Protein AF-0000000087598558 (afdb_homodimer)

Secondary structure (DSSP, 8-state):
---------HHHHHHHHHHHHHHHHHGGG----S-HHHHHHHHHHHHHT-PPTT--HHHHHHHHHHHHHHHHHTSHHHHHHHHHHHHHHHHHHHHHHHHHHHHHHHHHHHHHHS---S-----THHHHHHHHHHHHHHHHHHHHHHHHHHHTT-/---------HHHHHHHHHHHHHHHHTGGG----S-HHHHHHHHHHHHHT-PPTT--HHHHHHHHHHHHHHHHHTSHHHHHHHHHHHHHHHHHHHHHHHHHHHHHHHHHHHHHHS---S-----THHHHHHHHHHHHHHHHHHHHHHHHHHHTT-

Sequence (308 aa):
MPGGGGRETDSELGRHIRSVQEALKHSGEYAAPESLPRQSLLLKGVSRGVEVEGQSEGERQWARGMHTVVSLGHVTEHYTMVRGWLSYLLEGEMSIRGALSRRQEREREQETTQVPESGEETVAGGEEEECDAMLRLSRRIAFITRAIRLIDLEMPGGGGRETDSELGRHIRSVQEALKHSGEYAAPESLPRQSLLLKGVSRGVEVEGQSEGERQWARGMHTVVSLGHVTEHYTMVRGWLSYLLEGEMSIRGALSRRQEREREQETTQVPESGEETVAGGEEEECDAMLRLSRRIAFITRAIRLIDLE

Radius of gyration: 23.37 Å; Cα contacts (8 Å, |Δi|>4): 231; chains: 2; bounding box: 70×65×60 Å

Structure (mmCIF, N/CA/C/O backbone):
data_AF-0000000087598558-model_v1
#
loop_
_entity.id
_entity.type
_entity.pdbx_description
1 polymer 'Uncharacterized protein'
#
loop_
_atom_site.group_PDB
_atom_site.id
_atom_site.type_symbol
_atom_site.label_atom_id
_atom_site.label_alt_id
_atom_site.label_comp_id
_atom_site.label_asym_id
_atom_site.label_entity_id
_atom_site.label_seq_id
_atom_site.pdbx_PDB_ins_code
_atom_site.Cartn_x
_atom_site.Cartn_y
_atom_site.Cartn_z
_atom_site.occupancy
_atom_site.B_iso_or_equiv
_atom_site.auth_seq_id
_atom_site.auth_comp_id
_atom_site.auth_asym_id
_atom_site.auth_atom_id
_atom_site.pdbx_PDB_model_num
ATOM 1 N N . MET A 1 1 ? -30.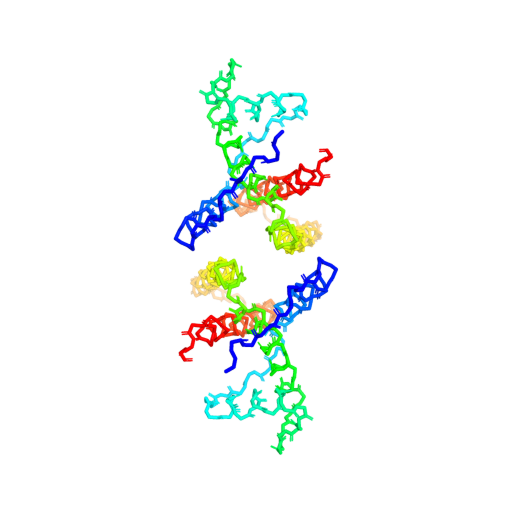109 17.281 -6.992 1 25.22 1 MET A N 1
ATOM 2 C CA . MET A 1 1 ? -29.75 16.812 -8.328 1 25.22 1 MET A CA 1
ATOM 3 C C . MET A 1 1 ? -28.469 15.977 -8.289 1 25.22 1 MET A C 1
ATOM 5 O O . MET A 1 1 ? -27.516 16.328 -7.59 1 25.22 1 MET A O 1
ATOM 9 N N . PRO A 1 2 ? -28.484 14.656 -8.141 1 31.77 2 PRO A N 1
ATOM 10 C CA . PRO A 1 2 ? -27.344 13.766 -7.887 1 31.77 2 PRO A CA 1
ATOM 11 C C . PRO A 1 2 ? -26.156 14.055 -8.805 1 31.77 2 PRO A C 1
ATOM 13 O O . PRO A 1 2 ? -26.328 14.25 -10.008 1 31.77 2 PRO A O 1
ATOM 16 N N . GLY A 1 3 ? -25.234 14.945 -8.469 1 31.36 3 GLY A N 1
ATOM 17 C CA . GLY A 1 3 ? -24.312 15.508 -9.43 1 31.36 3 GLY A CA 1
ATOM 18 C C . GLY A 1 3 ? -23.625 14.461 -10.289 1 31.36 3 GLY A C 1
ATOM 19 O O . GLY A 1 3 ? -23.391 13.336 -9.844 1 31.36 3 GLY A O 1
ATOM 20 N N . GLY A 1 4 ? -24.078 14.297 -11.531 1 36.84 4 GLY A N 1
ATOM 21 C CA . GLY A 1 4 ? -23.562 13.422 -12.57 1 36.84 4 GLY A CA 1
ATOM 22 C C . GLY A 1 4 ? -22.062 13.258 -12.516 1 36.84 4 GLY A C 1
ATOM 23 O O . GLY A 1 4 ? -21.328 13.977 -13.203 1 36.84 4 GLY A O 1
ATOM 24 N N . GLY A 1 5 ? -21.375 13.164 -11.391 1 40.03 5 GLY A N 1
ATOM 25 C CA . GLY A 1 5 ? -19.922 13.125 -11.398 1 40.03 5 GLY A CA 1
ATOM 26 C C . GLY A 1 5 ? -19.359 12.141 -12.406 1 40.03 5 GLY A C 1
ATOM 27 O O . GLY A 1 5 ? -19.703 10.953 -12.383 1 40.03 5 GLY A O 1
ATOM 28 N N . GLY A 1 6 ? -19.156 12.586 -13.57 1 47.94 6 GLY A N 1
ATOM 29 C CA . GLY A 1 6 ? -18.531 11.867 -14.672 1 47.94 6 GLY A CA 1
ATOM 30 C C . GLY A 1 6 ? -17.391 10.961 -14.227 1 47.94 6 GLY A C 1
ATOM 31 O O . GLY A 1 6 ? -16.781 11.203 -13.188 1 47.94 6 GLY A O 1
ATOM 32 N N . ARG A 1 7 ? -17.516 9.781 -14.594 1 59 7 ARG A N 1
ATOM 33 C CA . ARG A 1 7 ? -16.531 8.727 -14.383 1 59 7 ARG A CA 1
ATOM 34 C C . ARG A 1 7 ? -15.133 9.211 -14.711 1 59 7 ARG A C 1
ATOM 36 O O . ARG A 1 7 ? -14.891 9.758 -15.789 1 59 7 ARG A O 1
ATOM 43 N N . GLU A 1 8 ? -14.352 9.594 -13.727 1 67 8 GLU A N 1
ATOM 44 C CA . GLU A 1 8 ? -12.938 9.914 -13.883 1 67 8 GLU A CA 1
ATOM 45 C C . GLU A 1 8 ? -12.258 8.969 -14.867 1 67 8 GLU A C 1
ATOM 47 O O . GLU A 1 8 ? -12.508 7.766 -14.852 1 67 8 GLU A O 1
ATOM 52 N N . THR A 1 9 ? -11.711 9.531 -15.891 1 81 9 THR A N 1
ATOM 53 C CA . THR A 1 9 ? -10.938 8.719 -16.812 1 81 9 THR A CA 1
ATOM 54 C C . THR A 1 9 ? -9.781 8.023 -16.094 1 81 9 THR A C 1
ATOM 56 O O . THR A 1 9 ? -9.391 8.438 -15.008 1 81 9 THR A O 1
ATOM 59 N N . ASP A 1 10 ? -9.266 7.008 -16.625 1 80.56 10 ASP A N 1
ATOM 60 C CA . ASP A 1 10 ? -8.148 6.254 -16.062 1 80.56 10 ASP A CA 1
ATOM 61 C C . ASP A 1 10 ? -6.934 7.156 -15.852 1 80.56 10 ASP A C 1
ATOM 63 O O . ASP A 1 10 ? -6.219 7.012 -14.852 1 80.56 10 ASP A O 1
ATOM 67 N N . SER A 1 11 ? -6.793 8.062 -16.734 1 85.75 11 SER A N 1
ATOM 68 C CA . SER A 1 11 ? -5.664 8.977 -16.625 1 85.75 11 SER A CA 1
ATOM 69 C C . SER A 1 11 ? -5.84 9.93 -15.438 1 85.75 11 SER A C 1
ATOM 71 O O . SER A 1 11 ? -4.887 10.203 -14.711 1 85.75 11 SER A O 1
ATOM 73 N N . GLU A 1 12 ? -7.098 10.477 -15.297 1 90.44 12 GLU A N 1
ATOM 74 C CA . GLU A 1 12 ? -7.395 11.367 -14.172 1 90.44 12 GLU A CA 1
ATOM 75 C C . GLU A 1 12 ? -7.289 10.625 -12.844 1 90.44 12 GLU A C 1
ATOM 77 O O . GLU A 1 12 ? -6.727 11.156 -11.883 1 90.44 12 GLU A O 1
ATOM 82 N N . LEU A 1 13 ? -7.781 9.414 -12.844 1 94.12 13 LEU A N 1
ATOM 83 C CA . LEU A 1 13 ? -7.691 8.602 -11.633 1 94.12 13 LEU A CA 1
ATOM 84 C C . LEU A 1 13 ? -6.234 8.328 -11.266 1 94.12 13 LEU A C 1
ATOM 86 O O . LEU A 1 13 ? -5.859 8.414 -10.094 1 94.12 13 LEU A O 1
ATOM 90 N N . GLY A 1 14 ? -5.406 8.023 -12.32 1 93.25 14 GLY A N 1
ATOM 91 C CA . GLY A 1 14 ? -3.984 7.809 -12.094 1 93.25 14 GLY A CA 1
ATOM 92 C C . GLY A 1 14 ? -3.293 9 -11.453 1 93.25 14 GLY A C 1
ATOM 93 O O . GLY A 1 14 ? -2.484 8.836 -10.539 1 93.25 14 GLY A O 1
ATOM 94 N N . ARG A 1 15 ? -3.672 10.156 -11.922 1 94 15 ARG A N 1
ATOM 95 C CA . ARG A 1 15 ? -3.098 11.375 -11.367 1 94 15 ARG A CA 1
ATOM 96 C C . ARG A 1 15 ? -3.537 11.586 -9.922 1 94 15 ARG A C 1
ATOM 98 O O . ARG A 1 15 ? -2.734 11.984 -9.078 1 94 15 ARG A O 1
ATOM 105 N N . HIS A 1 16 ? -4.797 11.352 -9.68 1 95.19 16 HIS A N 1
ATOM 106 C CA . HIS A 1 16 ? -5.34 11.508 -8.336 1 95.19 16 HIS A CA 1
ATOM 107 C C . HIS A 1 16 ? -4.68 10.547 -7.355 1 95.19 16 HIS A C 1
ATOM 109 O O . HIS A 1 16 ? -4.289 10.945 -6.254 1 95.19 16 HIS A O 1
ATOM 115 N N . ILE A 1 17 ? -4.504 9.367 -7.785 1 95.62 17 ILE A N 1
ATOM 116 C CA . ILE A 1 17 ? -3.863 8.352 -6.953 1 95.62 17 ILE A CA 1
ATOM 117 C C . ILE A 1 17 ? -2.428 8.766 -6.645 1 95.62 17 ILE A C 1
ATOM 119 O O . ILE A 1 17 ? -1.975 8.656 -5.504 1 95.62 17 ILE A O 1
ATOM 123 N N . ARG A 1 18 ? -1.748 9.32 -7.648 1 95.56 18 ARG A N 1
ATOM 124 C CA . ARG A 1 18 ? -0.383 9.789 -7.438 1 95.56 18 ARG A CA 1
ATOM 125 C C . ARG A 1 18 ? -0.347 10.922 -6.414 1 95.56 18 ARG A C 1
ATOM 127 O O . ARG A 1 18 ? 0.552 10.977 -5.57 1 95.56 18 ARG A O 1
ATOM 134 N N . SER A 1 19 ? -1.312 11.758 -6.508 1 96.81 19 SER A N 1
ATOM 135 C CA . SER A 1 19 ? -1.396 12.867 -5.559 1 96.81 19 SER A CA 1
ATOM 136 C C . SER A 1 19 ? -1.652 12.359 -4.145 1 96.81 19 SER A C 1
ATOM 138 O O . SER A 1 19 ? -1.094 12.891 -3.18 1 96.81 19 SER A O 1
ATOM 140 N N . VAL A 1 20 ? -2.496 11.391 -4.016 1 97.88 20 VAL A N 1
ATOM 141 C CA . VAL A 1 20 ? -2.785 10.781 -2.723 1 97.88 20 VAL A CA 1
ATOM 142 C C . VAL A 1 20 ? -1.519 10.133 -2.16 1 97.88 20 VAL A C 1
ATOM 144 O O . VAL A 1 20 ? -1.197 10.312 -0.982 1 97.88 20 VAL A O 1
ATOM 147 N N . GLN A 1 21 ? -0.834 9.445 -3.023 1 96.5 21 GLN A N 1
ATOM 148 C CA . GLN A 1 21 ? 0.404 8.781 -2.625 1 96.5 21 GLN A CA 1
ATOM 149 C C . GLN A 1 21 ? 1.434 9.797 -2.131 1 96.5 21 GLN A C 1
ATOM 151 O O . GLN A 1 21 ? 2.109 9.562 -1.126 1 96.5 21 GLN A O 1
ATOM 156 N N . GLU A 1 22 ? 1.533 10.875 -2.791 1 96.94 22 GLU A N 1
ATOM 157 C CA . GLU A 1 22 ? 2.445 11.945 -2.393 1 96.94 22 GLU A CA 1
ATOM 158 C C . GLU A 1 22 ? 2.053 12.531 -1.04 1 96.94 22 GLU A C 1
ATOM 160 O O . GLU A 1 22 ? 2.912 12.766 -0.186 1 96.94 22 GLU A O 1
ATOM 165 N N . ALA A 1 23 ? 0.779 12.742 -0.865 1 97.69 23 ALA A N 1
ATOM 166 C CA . ALA A 1 23 ? 0.283 13.258 0.406 1 97.69 23 ALA A CA 1
ATOM 167 C C . ALA A 1 23 ? 0.624 12.32 1.556 1 97.69 23 ALA A C 1
ATOM 169 O O . ALA A 1 23 ? 1.057 12.758 2.623 1 97.69 23 ALA A O 1
ATOM 170 N N . LEU A 1 24 ? 0.459 11.047 1.356 1 97.44 24 LEU A N 1
ATOM 171 C CA . LEU A 1 24 ? 0.725 10.047 2.379 1 97.44 24 LEU A CA 1
ATOM 172 C C . LEU A 1 24 ? 2.217 9.953 2.68 1 97.44 24 LEU A C 1
ATOM 174 O O . LEU A 1 24 ? 2.615 9.844 3.842 1 97.44 24 LEU A O 1
ATOM 178 N N . LYS A 1 25 ? 2.99 10.062 1.669 1 94.94 25 LYS A N 1
ATOM 179 C CA . LYS A 1 25 ? 4.445 9.984 1.791 1 94.94 25 LYS A CA 1
ATOM 180 C C . LYS A 1 25 ? 4.98 11.109 2.672 1 94.94 25 LYS A C 1
ATOM 182 O O . LYS A 1 25 ? 5.914 10.906 3.449 1 94.94 25 LYS A O 1
ATOM 187 N N . HIS A 1 26 ? 4.312 12.234 2.578 1 95.25 26 HIS A N 1
ATOM 188 C CA . HIS A 1 26 ? 4.836 13.414 3.271 1 95.25 26 HIS A CA 1
ATOM 189 C C . HIS A 1 26 ? 4.035 13.703 4.535 1 95.25 26 HIS A C 1
ATOM 191 O O . HIS A 1 26 ? 4.309 14.68 5.234 1 95.25 26 HIS A O 1
ATOM 197 N N . SER A 1 27 ? 3.123 12.859 4.855 1 95.62 27 SER A N 1
ATOM 198 C CA . SER A 1 27 ? 2.201 13.125 5.957 1 95.62 27 SER A CA 1
ATOM 199 C C . SER A 1 27 ? 2.943 13.234 7.285 1 95.62 27 SER A C 1
ATOM 201 O O . SER A 1 27 ? 2.469 13.898 8.211 1 95.62 27 SER A O 1
ATOM 203 N N . GLY A 1 28 ? 4.062 12.617 7.352 1 93.19 28 GLY A N 1
ATOM 204 C CA . GLY A 1 28 ? 4.871 12.703 8.555 1 93.19 28 GLY A CA 1
ATOM 205 C C . GLY A 1 28 ? 5.512 14.062 8.742 1 93.19 28 GLY A C 1
ATOM 206 O O . GLY A 1 28 ? 6.008 14.383 9.828 1 93.19 28 GLY A O 1
ATOM 207 N N . GLU A 1 29 ? 5.516 14.875 7.77 1 92.88 29 GLU A N 1
ATOM 208 C CA . GLU A 1 29 ? 6.148 16.188 7.801 1 92.88 29 GLU A CA 1
ATOM 209 C C . GLU A 1 29 ? 5.121 17.281 8.07 1 92.88 29 GLU A C 1
ATOM 211 O O . GLU A 1 29 ? 5.488 18.422 8.359 1 92.88 29 GLU A O 1
ATOM 216 N N . TYR A 1 30 ? 3.879 16.828 8.016 1 91.44 30 TYR A N 1
ATOM 217 C CA . TYR A 1 30 ? 2.84 17.844 8.188 1 91.44 30 TYR A CA 1
ATOM 218 C C . TYR A 1 30 ? 2.668 18.203 9.656 1 91.44 30 TYR A C 1
ATOM 220 O O . TYR A 1 30 ? 2.771 17.328 10.531 1 91.44 30 TYR A O 1
ATOM 228 N N . ALA A 1 31 ? 2.473 19.5 9.867 1 84.94 31 ALA A N 1
ATOM 229 C CA . ALA A 1 31 ? 2.092 19.969 11.195 1 84.94 31 ALA A CA 1
ATOM 230 C C . ALA A 1 31 ? 0.575 20.078 11.328 1 84.94 31 ALA A C 1
ATOM 232 O O . ALA A 1 31 ? -0.022 21.047 10.844 1 84.94 31 ALA A O 1
ATOM 233 N N . ALA A 1 32 ? -0.02 19.016 11.828 1 84.69 32 ALA A N 1
ATOM 234 C CA . ALA A 1 32 ? -1.475 19.016 11.969 1 84.69 32 ALA A CA 1
ATOM 235 C C . ALA A 1 32 ? -1.917 19.984 13.07 1 84.69 32 ALA A C 1
ATOM 237 O O . ALA A 1 32 ? -1.264 20.078 14.109 1 84.69 32 ALA A O 1
ATOM 238 N N . PRO A 1 33 ? -3.047 20.672 12.711 1 85.06 33 PRO A N 1
ATOM 239 C CA . PRO A 1 33 ? -3.623 21.484 13.797 1 85.06 33 PRO A CA 1
ATOM 240 C C . PRO A 1 33 ? -4.148 20.625 14.945 1 85.06 33 PRO A C 1
ATOM 242 O O . PRO A 1 33 ? -4.652 19.516 14.727 1 85.06 33 PRO A O 1
ATOM 245 N N . GLU A 1 34 ? -4.043 21.062 16.156 1 79.12 34 GLU A N 1
ATOM 246 C CA . GLU A 1 34 ? -4.422 20.281 17.328 1 79.12 34 GLU A CA 1
ATOM 247 C C . GLU A 1 34 ? -5.934 20.312 17.547 1 79.12 34 GLU A C 1
ATOM 249 O O . GLU A 1 34 ? -6.516 19.328 18 1 79.12 34 GLU A O 1
ATOM 254 N N . SER A 1 35 ? -6.566 21.344 17.109 1 88.56 35 SER A N 1
ATOM 255 C CA . SER A 1 35 ? -7.992 21.484 17.375 1 88.56 35 SER A CA 1
ATOM 256 C C . SER A 1 35 ? -8.828 21.016 16.188 1 88.56 35 SER A C 1
ATOM 258 O O . SER A 1 35 ? -8.547 21.375 15.047 1 88.56 35 SER A O 1
ATOM 260 N N . LEU A 1 36 ? -9.914 20.188 16.5 1 89.19 36 LEU A N 1
ATOM 261 C CA . LEU A 1 36 ? -10.805 19.641 15.469 1 89.19 36 LEU A CA 1
ATOM 262 C C . LEU A 1 36 ? -11.539 20.766 14.742 1 89.19 36 LEU A C 1
ATOM 264 O O . LEU A 1 36 ? -11.641 20.75 13.516 1 89.19 36 LEU A O 1
ATOM 268 N N . PRO A 1 37 ? -12.055 21.766 15.492 1 91.12 37 PRO A N 1
ATOM 269 C CA . PRO A 1 37 ? -12.711 22.875 14.789 1 91.12 37 PRO A CA 1
ATOM 270 C C . PRO A 1 37 ? -11.781 23.578 13.805 1 91.12 37 PRO A C 1
ATOM 272 O O . PRO A 1 37 ? -12.211 23.969 12.719 1 91.12 37 PRO A O 1
ATOM 275 N N . ARG A 1 38 ? -10.555 23.734 14.164 1 93.56 38 ARG A N 1
ATOM 276 C CA . ARG A 1 38 ? -9.594 24.344 13.266 1 93.56 38 ARG A CA 1
ATOM 277 C C . ARG A 1 38 ? -9.344 23.469 12.039 1 93.56 38 ARG A C 1
ATOM 279 O O . ARG A 1 38 ? -9.25 23.969 10.914 1 93.56 38 ARG A O 1
ATOM 286 N N . GLN A 1 39 ? -9.203 22.25 12.242 1 93.31 39 GLN A N 1
ATOM 287 C CA . GLN A 1 39 ? -9.047 21.328 11.125 1 93.31 39 GLN A CA 1
ATOM 288 C C . GLN A 1 39 ? -10.219 21.438 10.148 1 93.31 39 GLN A C 1
ATOM 290 O O . GLN A 1 39 ? -10.008 21.516 8.93 1 93.31 39 GLN A O 1
ATOM 295 N N . SER A 1 40 ? -11.375 21.453 10.719 1 92.31 40 SER A N 1
ATOM 296 C CA . SER A 1 40 ? -12.578 21.578 9.898 1 92.31 40 SER A CA 1
ATOM 297 C C . SER A 1 40 ? -12.578 22.875 9.102 1 92.31 40 SER A C 1
ATOM 299 O O . SER A 1 40 ? -12.961 22.891 7.926 1 92.31 40 SER A O 1
ATOM 301 N N . LEU A 1 41 ? -12.172 23.891 9.75 1 94.12 41 LEU A N 1
ATOM 302 C CA . LEU A 1 41 ? -12.102 25.188 9.086 1 94.12 41 LEU A CA 1
ATOM 303 C C . LEU A 1 41 ? -11.094 25.156 7.941 1 94.12 41 LEU A C 1
ATOM 305 O O . LEU A 1 41 ? -11.367 25.688 6.859 1 94.12 41 LEU A O 1
ATOM 309 N N . LEU A 1 42 ? -9.969 24.578 8.148 1 95 42 LEU A N 1
ATOM 310 C CA . LEU A 1 42 ? -8.922 24.5 7.137 1 95 42 LEU A CA 1
ATOM 311 C C . LEU A 1 42 ? -9.391 23.672 5.938 1 95 42 LEU A C 1
ATOM 313 O O . LEU A 1 42 ? -9.164 24.062 4.789 1 95 42 LEU A O 1
ATOM 317 N N . LEU A 1 43 ? -10.062 22.609 6.191 1 94.56 43 LEU A N 1
ATOM 318 C CA . LEU A 1 43 ? -10.547 21.75 5.125 1 94.56 43 LEU A CA 1
ATOM 319 C C . LEU A 1 43 ? -11.633 22.438 4.309 1 94.56 43 LEU A C 1
ATOM 321 O O . LEU A 1 43 ? -11.672 22.312 3.084 1 94.56 43 LEU A O 1
ATOM 325 N N . LYS A 1 44 ? -12.492 23.141 4.988 1 94.88 44 LYS A N 1
ATOM 326 C CA . LYS A 1 44 ? -13.5 23.938 4.281 1 94.88 44 LYS A CA 1
ATOM 327 C C . LYS A 1 44 ? -12.844 25 3.396 1 94.88 44 LYS A C 1
ATOM 329 O O . LYS A 1 44 ? -13.297 25.234 2.277 1 94.88 44 LYS A O 1
ATOM 334 N N . GLY A 1 45 ? -11.844 25.562 3.938 1 94.81 45 GLY A N 1
ATOM 335 C CA . GLY A 1 45 ? -11.094 26.531 3.156 1 94.81 45 GLY A CA 1
ATOM 336 C C . GLY A 1 45 ? -10.516 25.953 1.877 1 94.81 45 GLY A C 1
ATOM 337 O O . GLY A 1 45 ? -10.664 26.531 0.804 1 94.81 45 GLY A O 1
ATOM 338 N N . VAL A 1 46 ? -9.844 24.812 1.905 1 94.56 46 VAL A N 1
ATOM 339 C CA . VAL A 1 46 ? -9.25 24.156 0.746 1 94.56 46 VAL A CA 1
ATOM 340 C C . VAL A 1 46 ? -10.328 23.844 -0.281 1 94.56 46 VAL A C 1
ATOM 342 O O . VAL A 1 46 ? -10.156 24.094 -1.476 1 94.56 46 VAL A O 1
ATOM 345 N N . SER A 1 47 ? -11.453 23.375 0.179 1 92.69 47 SER A N 1
ATOM 346 C CA . SER A 1 47 ? -12.547 22.984 -0.708 1 92.69 47 SER A CA 1
ATOM 347 C C . SER A 1 47 ? -13.109 24.203 -1.448 1 92.69 47 SER A C 1
ATOM 349 O O . SER A 1 47 ? -13.594 24.078 -2.574 1 92.69 47 SER A O 1
ATOM 351 N N . ARG A 1 48 ? -13.023 25.281 -0.818 1 94.12 48 ARG A N 1
ATOM 352 C CA . ARG A 1 48 ? -13.586 26.5 -1.393 1 94.12 48 ARG A CA 1
ATOM 353 C C . ARG A 1 48 ? -12.508 27.312 -2.107 1 94.12 48 ARG A C 1
ATOM 355 O O . ARG A 1 48 ? -12.805 28.344 -2.723 1 94.12 48 ARG A O 1
ATOM 362 N N . GLY A 1 49 ? -11.289 26.891 -2.02 1 93.25 49 GLY A N 1
ATOM 363 C CA . GLY A 1 49 ? -10.195 27.594 -2.67 1 93.25 49 GLY A CA 1
ATOM 364 C C . GLY A 1 49 ? -9.805 28.875 -1.972 1 93.25 49 GLY A C 1
ATOM 365 O O . GLY A 1 49 ? -9.414 29.859 -2.621 1 93.25 49 GLY A O 1
ATOM 366 N N . VAL A 1 50 ? -10.031 28.922 -0.579 1 92.62 50 VAL A N 1
ATOM 367 C CA . VAL A 1 50 ? -9.719 30.125 0.181 1 92.62 50 VAL A CA 1
ATOM 368 C C . VAL A 1 50 ? -8.75 29.781 1.313 1 92.62 50 VAL A C 1
ATOM 370 O O . VAL A 1 50 ? -8.805 28.688 1.88 1 92.62 50 VAL A O 1
ATOM 373 N N . GLU A 1 51 ? -7.891 30.75 1.563 1 89.94 51 GLU A N 1
ATOM 374 C CA . GLU A 1 51 ? -6.949 30.578 2.666 1 89.94 51 GLU A CA 1
ATOM 375 C C . GLU A 1 51 ? -7.57 31 3.994 1 89.94 51 GLU A C 1
ATOM 377 O O . GLU A 1 51 ? -8.289 32 4.062 1 89.94 51 GLU A O 1
ATOM 382 N N . VAL A 1 52 ? -7.312 30.219 5.078 1 92.31 52 VAL A N 1
ATOM 383 C CA . VAL A 1 52 ? -7.805 30.516 6.422 1 92.31 52 VAL A CA 1
ATOM 384 C C . VAL A 1 52 ? -6.828 31.438 7.145 1 92.31 52 VAL A C 1
ATOM 386 O O . VAL A 1 52 ? -5.609 31.266 7.027 1 92.31 52 VAL A O 1
ATOM 389 N N . GLU A 1 53 ? -7.395 32.406 7.852 1 91.62 53 GLU A N 1
ATOM 390 C CA . GLU A 1 53 ? -6.59 33.406 8.57 1 91.62 53 GLU A CA 1
ATOM 391 C C . GLU A 1 53 ? -5.656 32.719 9.57 1 91.62 53 GLU A C 1
ATOM 393 O O . GLU A 1 53 ? -6.074 31.828 10.312 1 91.62 53 GLU A O 1
ATOM 398 N N . GLY A 1 54 ? -4.348 33.125 9.555 1 90.06 54 GLY A N 1
ATOM 399 C CA . GLY A 1 54 ? -3.373 32.625 10.508 1 90.06 54 GLY A CA 1
ATOM 400 C C . GLY A 1 54 ? -2.881 31.234 10.172 1 90.06 54 GLY A C 1
ATOM 401 O O . GLY A 1 54 ? -2.227 30.594 10.992 1 90.06 54 GLY A O 1
ATOM 402 N N . GLN A 1 55 ? -3.234 30.781 9.023 1 90.69 55 GLN A N 1
ATOM 403 C CA . GLN A 1 55 ? -2.848 29.438 8.586 1 90.69 55 GLN A CA 1
ATOM 404 C C . GLN A 1 55 ? -1.348 29.359 8.32 1 90.69 55 GLN A C 1
ATOM 406 O O . GLN A 1 55 ? -0.804 30.172 7.559 1 90.69 55 GLN A O 1
ATOM 411 N N . SER A 1 56 ? -0.627 28.5 9.086 1 91.31 56 SER A N 1
ATOM 412 C CA . SER A 1 56 ? 0.792 28.266 8.844 1 91.31 56 SER A CA 1
ATOM 413 C C . SER A 1 56 ? 1.008 27.438 7.586 1 91.31 56 SER A C 1
ATOM 415 O O . SER A 1 56 ? 0.058 26.875 7.035 1 91.31 56 SER A O 1
ATOM 417 N N . GLU A 1 57 ? 2.297 27.359 7.094 1 91.69 57 GLU A N 1
ATOM 418 C CA . GLU A 1 57 ? 2.621 26.531 5.938 1 91.69 57 GLU A CA 1
ATOM 419 C C . GLU A 1 57 ? 2.373 25.062 6.227 1 91.69 57 GLU A C 1
ATOM 421 O O . GLU A 1 57 ? 1.895 24.312 5.363 1 91.69 57 GLU A O 1
ATOM 426 N N . GLY A 1 58 ? 2.641 24.656 7.461 1 91.06 58 GLY A N 1
ATOM 427 C CA . GLY A 1 58 ? 2.375 23.281 7.871 1 91.06 58 GLY A CA 1
ATOM 428 C C . GLY A 1 58 ? 0.901 22.938 7.852 1 91.06 58 GLY A C 1
ATOM 429 O O . GLY A 1 58 ? 0.521 21.859 7.391 1 91.06 58 GLY A O 1
ATOM 430 N N . GLU A 1 59 ? 0.159 23.828 8.227 1 92.88 59 GLU A N 1
ATOM 431 C CA . GLU A 1 59 ? -1.287 23.625 8.219 1 92.88 59 GLU A CA 1
ATOM 432 C C . GLU A 1 59 ? -1.823 23.547 6.789 1 92.88 59 GLU A C 1
ATOM 434 O O . GLU A 1 59 ? -2.725 22.766 6.496 1 92.88 59 GLU A O 1
ATOM 439 N N . ARG A 1 60 ? -1.248 24.391 5.969 1 94.12 60 ARG A N 1
ATOM 440 C CA . ARG A 1 60 ? -1.663 24.406 4.57 1 94.12 60 ARG A CA 1
ATOM 441 C C . ARG A 1 60 ? -1.372 23.078 3.895 1 94.12 60 ARG A C 1
ATOM 443 O O . ARG A 1 60 ? -2.223 22.531 3.186 1 94.12 60 ARG A O 1
ATOM 450 N N . GLN A 1 61 ? -0.168 22.625 4.109 1 95.19 61 GLN A N 1
ATOM 451 C CA . GLN A 1 61 ? 0.224 21.344 3.518 1 95.19 61 GLN A CA 1
ATOM 452 C C . GLN A 1 61 ? -0.628 20.203 4.059 1 95.19 61 GLN A C 1
ATOM 454 O O . GLN A 1 61 ? -1.066 19.344 3.299 1 95.19 61 GLN A O 1
ATOM 459 N N . TRP A 1 62 ? -0.885 20.281 5.312 1 96.75 62 TRP A N 1
ATOM 460 C CA . TRP A 1 62 ? -1.731 19.266 5.938 1 96.75 62 TRP A CA 1
ATOM 461 C C . TRP A 1 62 ? -3.131 19.281 5.332 1 96.75 62 TRP A C 1
ATOM 463 O O . TRP A 1 62 ? -3.654 18.234 4.938 1 96.75 62 TRP A O 1
ATOM 473 N N . ALA A 1 63 ? -3.723 20.391 5.242 1 96.94 63 ALA A N 1
ATOM 474 C CA . ALA A 1 63 ? -5.09 20.531 4.754 1 96.94 63 ALA A CA 1
ATOM 475 C C . ALA A 1 63 ? -5.207 20.078 3.297 1 96.94 63 ALA A C 1
ATOM 477 O O . ALA A 1 63 ? -6.152 19.391 2.928 1 96.94 63 ALA A O 1
ATOM 478 N N . ARG A 1 64 ? -4.238 20.453 2.502 1 96.75 64 ARG A N 1
ATOM 479 C CA . ARG A 1 64 ? -4.238 20.062 1.094 1 96.75 64 ARG A CA 1
ATOM 480 C C . ARG A 1 64 ? -4.09 18.562 0.935 1 96.75 64 ARG A C 1
ATOM 482 O O . ARG A 1 64 ? -4.805 17.938 0.144 1 96.75 64 ARG A O 1
ATOM 489 N N . GLY A 1 65 ? -3.143 18.062 1.677 1 97.62 65 GLY A N 1
ATOM 490 C CA . GLY A 1 65 ? -2.961 16.609 1.659 1 97.62 65 GLY A CA 1
ATOM 491 C C . GLY A 1 65 ? -4.191 15.852 2.115 1 97.62 65 GLY A C 1
ATOM 492 O O . GLY A 1 65 ? -4.617 14.898 1.459 1 97.62 65 GLY A O 1
ATOM 493 N N . MET A 1 66 ? -4.762 16.312 3.15 1 97.62 66 MET A N 1
ATOM 494 C CA . MET A 1 66 ? -5.957 15.688 3.701 1 97.62 66 MET A CA 1
ATOM 495 C C . MET A 1 66 ? -7.117 15.758 2.715 1 97.62 66 MET A C 1
ATOM 497 O O . MET A 1 66 ? -7.809 14.766 2.486 1 97.62 66 MET A O 1
ATOM 501 N N . HIS A 1 67 ? -7.277 16.875 2.154 1 97.5 67 HIS A N 1
ATOM 502 C CA . HIS A 1 67 ? -8.344 17.062 1.179 1 97.5 67 HIS A CA 1
ATOM 503 C C . HIS A 1 67 ? -8.18 16.109 -0.005 1 97.5 67 HIS A C 1
ATOM 505 O O . HIS A 1 67 ? -9.156 15.531 -0.485 1 97.5 67 HIS A O 1
ATOM 511 N N . THR A 1 68 ? -6.984 15.977 -0.484 1 97.75 68 THR A N 1
ATOM 512 C CA . THR A 1 68 ? -6.684 15.109 -1.617 1 97.75 68 THR A CA 1
ATOM 513 C C . THR A 1 68 ? -7.082 13.664 -1.312 1 97.75 68 THR A C 1
ATOM 515 O O . THR A 1 68 ? -7.727 13.008 -2.131 1 97.75 68 THR A O 1
ATOM 518 N N . VAL A 1 69 ? -6.762 13.156 -0.177 1 98.19 69 VAL A N 1
ATOM 519 C CA . VAL A 1 69 ? -7.047 11.789 0.228 1 98.19 69 VAL A CA 1
ATOM 520 C C . VAL A 1 69 ? -8.555 11.609 0.425 1 98.19 69 VAL A C 1
ATOM 522 O O . VAL A 1 69 ? -9.148 10.672 -0.112 1 98.19 69 VAL A O 1
ATOM 525 N N . VAL A 1 70 ? -9.172 12.547 1.134 1 98 70 VAL A N 1
ATOM 526 C CA . VAL A 1 70 ? -10.57 12.414 1.528 1 98 70 VAL A CA 1
ATOM 527 C C . VAL A 1 70 ? -11.469 12.578 0.305 1 98 70 VAL A C 1
ATOM 529 O O . VAL A 1 70 ? -12.492 11.906 0.186 1 98 70 VAL A O 1
ATOM 532 N N . SER A 1 71 ? -11.055 13.414 -0.648 1 96.81 71 SER A N 1
ATOM 533 C CA . SER A 1 71 ? -11.859 13.609 -1.854 1 96.81 71 SER A CA 1
ATOM 534 C C . SER A 1 71 ? -11.945 12.328 -2.672 1 96.81 71 SER A C 1
ATOM 536 O O . SER A 1 71 ? -13.016 11.992 -3.193 1 96.81 71 SER A O 1
ATOM 538 N N . LEU A 1 72 ? -10.859 11.633 -2.742 1 96.44 72 LEU A N 1
ATOM 539 C CA . LEU A 1 72 ? -10.891 10.359 -3.451 1 96.44 72 LEU A CA 1
ATOM 540 C C . LEU A 1 72 ? -11.711 9.328 -2.686 1 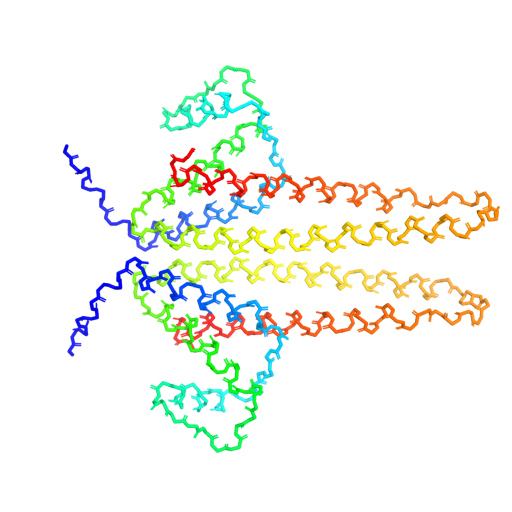96.44 72 LEU A C 1
ATOM 542 O O . LEU A 1 72 ? -12.469 8.555 -3.285 1 96.44 72 LEU A O 1
ATOM 546 N N . GLY A 1 73 ? -11.594 9.359 -1.395 1 96.31 73 GLY A N 1
ATOM 547 C CA . GLY A 1 73 ? -12.289 8.414 -0.538 1 96.31 73 GLY A CA 1
ATOM 548 C C . GLY A 1 73 ? -13.789 8.641 -0.482 1 96.31 73 GLY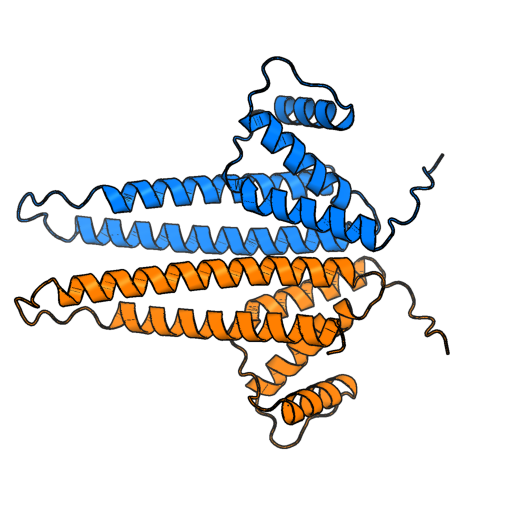 A C 1
ATOM 549 O O . GLY A 1 73 ? -14.539 7.762 -0.066 1 96.31 73 GLY A O 1
ATOM 550 N N . HIS A 1 74 ? -14.188 9.805 -0.813 1 95.38 74 HIS A N 1
ATOM 551 C CA . HIS A 1 74 ? -15.617 10.117 -0.784 1 95.38 74 HIS A CA 1
ATOM 552 C C . HIS A 1 74 ? -16.297 9.711 -2.088 1 95.38 74 HIS A C 1
ATOM 554 O O . HIS A 1 74 ? -17.516 9.727 -2.182 1 95.38 74 HIS A O 1
ATOM 560 N N . VAL A 1 75 ? -15.516 9.367 -3.092 1 92.5 75 VAL A N 1
ATOM 561 C CA . VAL A 1 75 ? -16.094 8.812 -4.309 1 92.5 75 VAL A CA 1
ATOM 562 C C . VAL A 1 75 ? -16.594 7.391 -4.043 1 92.5 75 VAL A C 1
ATOM 564 O O . VAL A 1 75 ? -15.812 6.504 -3.697 1 92.5 75 VAL A O 1
ATOM 567 N N . THR A 1 76 ? -17.812 7.223 -4.234 1 90.69 76 THR A N 1
ATOM 568 C CA . THR A 1 76 ? -18.5 5.992 -3.852 1 90.69 76 THR A CA 1
ATOM 569 C C . THR A 1 76 ? -17.797 4.773 -4.457 1 90.69 76 THR A C 1
ATOM 571 O O . THR A 1 76 ? -17.625 3.754 -3.785 1 90.69 76 THR A O 1
ATOM 574 N N . GLU A 1 77 ? -17.375 4.934 -5.684 1 89.5 77 GLU A N 1
ATOM 575 C CA . GLU A 1 77 ? -16.75 3.83 -6.414 1 89.5 77 GLU A CA 1
ATOM 576 C C . GLU A 1 77 ? -15.398 3.475 -5.816 1 89.5 77 GLU A C 1
ATOM 578 O O . GLU A 1 77 ? -14.891 2.367 -6.023 1 89.5 77 GLU A O 1
ATOM 583 N N . HIS A 1 78 ? -14.891 4.438 -5.117 1 93.19 78 HIS A N 1
ATOM 584 C CA . HIS A 1 78 ? -13.523 4.23 -4.656 1 93.19 78 HIS A CA 1
ATOM 585 C C . HIS A 1 78 ? -13.469 4.082 -3.139 1 93.19 78 HIS A C 1
ATOM 587 O O . HIS A 1 78 ? -12.422 3.742 -2.584 1 93.19 78 HIS A O 1
ATOM 593 N N . TYR A 1 79 ? -14.539 4.285 -2.508 1 94.56 79 TYR A N 1
ATOM 594 C CA . TYR A 1 79 ? -14.609 4.324 -1.052 1 94.56 79 TYR A CA 1
ATOM 595 C C . TYR A 1 79 ? -13.969 3.082 -0.442 1 94.56 79 TYR A C 1
ATOM 597 O O . TYR A 1 79 ? -13.031 3.186 0.352 1 94.56 79 TYR A O 1
ATOM 605 N N . THR A 1 80 ? -14.461 1.926 -0.847 1 94.88 80 THR A N 1
ATOM 606 C CA . THR A 1 80 ? -14.039 0.67 -0.235 1 94.88 80 THR A CA 1
ATOM 607 C C . THR A 1 80 ? -12.547 0.438 -0.448 1 94.88 80 THR A C 1
ATOM 609 O O . THR A 1 80 ? -11.844 0.001 0.466 1 94.88 80 THR A O 1
ATOM 612 N N . MET A 1 81 ? -12.008 0.8 -1.638 1 94.5 81 MET A N 1
ATOM 613 C CA . MET A 1 81 ? -10.602 0.601 -1.992 1 94.5 81 MET A CA 1
ATOM 614 C C . MET A 1 81 ? -9.703 1.563 -1.222 1 94.5 81 MET A C 1
ATOM 616 O O . MET A 1 81 ? -8.711 1.148 -0.621 1 94.5 81 MET A O 1
ATOM 620 N N . VAL A 1 82 ? -10.148 2.75 -1.169 1 96.62 82 VAL A N 1
ATOM 621 C CA . VAL A 1 82 ? -9.352 3.779 -0.512 1 96.62 82 VAL A CA 1
ATOM 622 C C . VAL A 1 82 ? -9.328 3.531 0.995 1 96.62 82 VAL A C 1
ATOM 624 O O . VAL A 1 82 ? -8.258 3.496 1.606 1 96.62 82 VAL A O 1
ATOM 627 N N . ARG A 1 83 ? -10.461 3.258 1.543 1 96.81 83 ARG A N 1
ATOM 628 C CA . ARG A 1 83 ? -10.562 2.994 2.975 1 96.81 83 ARG A CA 1
ATOM 629 C C . ARG A 1 83 ? -9.773 1.754 3.361 1 96.81 83 ARG A C 1
ATOM 631 O O . ARG A 1 83 ? -9.062 1.754 4.371 1 96.81 83 ARG A O 1
ATOM 638 N N . GLY A 1 84 ? -9.93 0.694 2.584 1 95.94 84 GLY A N 1
ATOM 639 C CA . GLY A 1 84 ? -9.195 -0.536 2.834 1 95.94 84 GLY A CA 1
ATOM 640 C C . GLY A 1 84 ? -7.691 -0.346 2.807 1 95.94 84 GLY A C 1
ATOM 641 O O . GLY A 1 84 ? -6.984 -0.832 3.693 1 95.94 84 GLY A O 1
ATOM 642 N N . TRP A 1 85 ? -7.223 0.385 1.896 1 96.75 85 TRP A N 1
ATOM 643 C CA . TRP A 1 85 ? -5.789 0.605 1.75 1 96.75 85 TRP A CA 1
ATOM 644 C C . TRP A 1 85 ? -5.254 1.482 2.877 1 96.75 85 TRP A C 1
ATOM 646 O O . TRP A 1 85 ? -4.168 1.23 3.408 1 96.75 85 TRP A O 1
ATOM 656 N N . LEU A 1 86 ? -6.012 2.5 3.215 1 98 86 LEU A N 1
ATOM 657 C CA . LEU A 1 86 ? -5.605 3.344 4.336 1 98 86 LEU A CA 1
ATOM 658 C C . LEU A 1 86 ? -5.527 2.533 5.625 1 98 86 LEU A C 1
ATOM 660 O O . LEU A 1 86 ? -4.598 2.705 6.418 1 98 86 LEU A O 1
ATOM 664 N N . SER A 1 87 ? -6.488 1.638 5.812 1 97.19 87 SER A N 1
ATOM 665 C CA . SER A 1 87 ? -6.488 0.779 6.996 1 97.19 87 SER A CA 1
ATOM 666 C C . SER A 1 87 ? -5.258 -0.121 7.02 1 97.19 87 SER A C 1
ATOM 668 O O . SER A 1 87 ? -4.648 -0.319 8.078 1 97.19 87 SER A O 1
ATOM 670 N N . TYR A 1 88 ? -4.934 -0.585 5.84 1 97.06 88 TYR A N 1
ATOM 671 C CA . TYR A 1 88 ? -3.758 -1.441 5.719 1 97.06 88 TYR A CA 1
ATOM 672 C C . TYR A 1 88 ? -2.486 -0.672 6.051 1 97.06 88 TYR A C 1
ATOM 674 O O . TYR A 1 88 ? -1.635 -1.161 6.797 1 97.06 88 TYR A O 1
ATOM 682 N N . LEU A 1 89 ? -2.35 0.481 5.539 1 96.75 89 LEU A N 1
ATOM 683 C CA . LEU A 1 89 ? -1.2 1.337 5.812 1 96.75 89 LEU A CA 1
ATOM 684 C C . LEU A 1 89 ? -1.098 1.656 7.297 1 96.75 89 LEU A C 1
ATOM 686 O O . LEU A 1 89 ? -0.006 1.62 7.871 1 96.75 89 LEU A O 1
ATOM 690 N N . LEU A 1 90 ? -2.271 1.95 7.879 1 97.38 90 LEU A N 1
ATOM 691 C CA 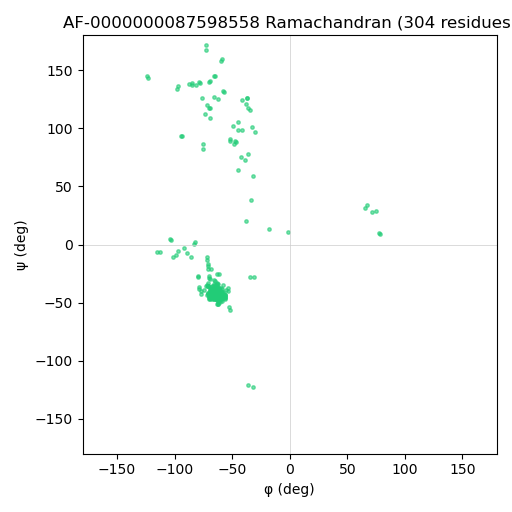. LEU A 1 90 ? -2.322 2.291 9.297 1 97.38 90 LEU A CA 1
ATOM 692 C C . LEU A 1 90 ? -1.805 1.138 10.148 1 97.38 90 LEU A C 1
ATOM 694 O O . LEU A 1 90 ? -1.026 1.352 11.086 1 97.38 90 LEU A O 1
ATOM 698 N N . GLU A 1 91 ? -2.188 -0.049 9.852 1 95.31 91 GLU A N 1
ATOM 699 C CA . GLU A 1 91 ? -1.725 -1.228 10.578 1 95.31 91 GLU A CA 1
ATOM 700 C C . GLU A 1 91 ? -0.209 -1.377 10.477 1 95.31 91 GLU A C 1
ATOM 702 O O . GLU A 1 91 ? 0.456 -1.693 11.469 1 95.31 91 GLU A O 1
ATOM 707 N N . GLY A 1 92 ? 0.231 -1.135 9.219 1 93.25 92 GLY A N 1
ATOM 708 C CA . GLY A 1 92 ? 1.672 -1.184 9.023 1 93.25 92 GLY A CA 1
ATOM 709 C C . GLY A 1 92 ? 2.42 -0.167 9.867 1 93.25 92 GLY A C 1
ATOM 710 O O . GLY A 1 92 ? 3.396 -0.507 10.539 1 93.25 92 GLY A O 1
ATOM 711 N N . GLU A 1 93 ? 1.971 1.025 9.867 1 94.5 93 GLU A N 1
ATOM 712 C CA . GLU A 1 93 ? 2.592 2.1 10.641 1 94.5 93 GLU A CA 1
ATOM 713 C C . GLU A 1 93 ? 2.535 1.814 12.133 1 94.5 93 GLU A C 1
ATOM 715 O O . GLU A 1 93 ? 3.498 2.076 12.859 1 94.5 93 GLU A O 1
ATOM 720 N N . MET A 1 94 ? 1.407 1.311 12.594 1 94.81 94 MET A N 1
ATOM 721 C CA . MET A 1 94 ? 1.234 0.979 14.008 1 94.81 94 MET A CA 1
ATOM 722 C C . MET A 1 94 ? 2.184 -0.139 14.422 1 94.81 94 MET A C 1
ATOM 724 O O . MET A 1 94 ? 2.729 -0.116 15.531 1 94.81 94 MET A O 1
ATOM 728 N N . SER A 1 95 ? 2.387 -1.108 13.586 1 91.19 95 SER A N 1
ATOM 729 C CA . SER A 1 95 ? 3.332 -2.186 13.859 1 91.19 95 SER A CA 1
ATOM 730 C C . SER A 1 95 ? 4.758 -1.655 13.977 1 91.19 95 SER A C 1
ATOM 732 O O . SER A 1 95 ? 5.5 -2.047 14.883 1 91.19 95 SER A O 1
ATOM 734 N N . ILE A 1 96 ? 5.113 -0.796 13.094 1 89.56 96 ILE A N 1
ATOM 735 C CA . ILE A 1 96 ? 6.438 -0.188 13.117 1 89.56 96 ILE A CA 1
ATOM 736 C C . ILE A 1 96 ? 6.629 0.583 14.422 1 89.56 96 ILE A C 1
ATOM 738 O O . ILE A 1 96 ? 7.672 0.473 15.07 1 89.56 96 ILE A O 1
ATOM 742 N N . ARG A 1 97 ? 5.637 1.354 14.805 1 92.06 97 ARG A N 1
ATOM 743 C CA . ARG A 1 97 ? 5.695 2.111 16.047 1 92.06 97 ARG A CA 1
ATOM 744 C C . ARG A 1 97 ? 5.879 1.184 17.25 1 92.06 97 ARG A C 1
ATOM 746 O O . ARG A 1 97 ? 6.66 1.479 18.156 1 92.06 97 ARG A O 1
ATOM 753 N N . GLY A 1 98 ? 5.105 0.116 17.188 1 89.69 98 GLY A N 1
ATOM 754 C CA . GLY A 1 98 ? 5.242 -0.873 18.25 1 89.69 98 GLY A CA 1
ATOM 755 C C . GLY A 1 98 ? 6.641 -1.46 18.328 1 89.69 98 GLY A C 1
ATOM 756 O O . GLY A 1 98 ? 7.188 -1.61 19.422 1 89.69 98 GLY A O 1
ATOM 757 N N . ALA A 1 99 ? 7.203 -1.731 17.203 1 85.38 99 ALA A N 1
ATOM 758 C CA . ALA A 1 99 ? 8.547 -2.303 17.156 1 85.38 99 ALA A CA 1
ATOM 759 C C . ALA A 1 99 ? 9.586 -1.307 17.672 1 85.38 99 ALA A C 1
ATOM 761 O O . ALA A 1 99 ? 10.484 -1.673 18.422 1 85.38 99 ALA A O 1
ATOM 762 N N . LEU A 1 100 ? 9.477 -0.119 17.312 1 84.38 100 LEU A N 1
ATOM 763 C CA . LEU A 1 100 ? 10.398 0.927 17.75 1 84.38 100 LEU A CA 1
ATOM 764 C C . LEU A 1 100 ? 10.297 1.164 19.25 1 84.38 100 LEU A C 1
ATOM 766 O O . LEU A 1 100 ? 11.312 1.365 19.922 1 84.38 100 LEU A O 1
ATOM 770 N N . SER A 1 101 ? 9.117 1.191 19.766 1 87.19 101 SER A N 1
ATOM 771 C CA . SER A 1 101 ? 8.891 1.371 21.203 1 87.19 101 SER A CA 1
ATOM 772 C C . SER A 1 101 ? 9.523 0.244 22 1 87.19 101 SER A C 1
ATOM 774 O O . SER A 1 101 ? 10.141 0.489 23.047 1 87.19 101 SER A O 1
ATOM 776 N N . ARG A 1 102 ? 9.453 -0.965 21.5 1 84.56 102 ARG A N 1
ATOM 777 C CA . ARG A 1 102 ? 10.047 -2.111 22.188 1 84.56 102 ARG A CA 1
ATOM 778 C C . ARG A 1 102 ? 11.57 -2.023 22.172 1 84.56 102 ARG A C 1
ATOM 780 O O . ARG A 1 102 ? 12.219 -2.369 23.156 1 84.56 102 ARG A O 1
ATOM 787 N N . ARG A 1 103 ? 12.055 -1.556 21.125 1 81.12 103 ARG A N 1
ATOM 788 C CA . ARG A 1 103 ? 13.5 -1.389 21.031 1 81.12 103 ARG A CA 1
ATOM 789 C C . ARG A 1 103 ? 13.992 -0.348 22.031 1 81.12 103 ARG A C 1
ATOM 791 O O . ARG A 1 103 ? 15.016 -0.551 22.703 1 81.12 103 ARG A O 1
ATOM 798 N N . GLN A 1 104 ? 13.305 0.715 22.078 1 79.69 104 GLN A N 1
ATOM 799 C CA . GLN A 1 104 ? 13.672 1.779 23.016 1 79.69 104 GLN A CA 1
ATOM 800 C C . GLN A 1 104 ? 13.594 1.296 24.453 1 79.69 104 GLN A C 1
ATOM 802 O O . GLN A 1 104 ? 14.438 1.654 25.281 1 79.69 104 GLN A O 1
ATOM 807 N N . GLU A 1 105 ? 12.641 0.512 24.719 1 81.44 105 GLU A N 1
ATOM 808 C CA . GLU A 1 105 ? 12.492 -0.059 26.062 1 81.44 105 GLU A CA 1
ATOM 809 C C . GLU A 1 105 ? 13.648 -0.997 26.391 1 81.44 105 GLU A C 1
ATOM 811 O O . GLU A 1 105 ? 14.188 -0.958 27.5 1 81.44 105 GLU A O 1
ATOM 816 N N . ARG A 1 106 ? 14.07 -1.716 25.438 1 79 106 ARG A N 1
ATOM 817 C CA . ARG A 1 106 ? 15.188 -2.629 25.656 1 79 106 ARG A CA 1
ATOM 818 C C . ARG A 1 106 ? 16.484 -1.862 25.875 1 79 106 ARG A C 1
ATOM 820 O O . ARG A 1 106 ? 17.312 -2.25 26.703 1 79 106 ARG A O 1
ATOM 827 N N . GLU A 1 107 ? 16.734 -0.922 25.141 1 74.44 107 GLU A N 1
ATOM 828 C CA . GLU A 1 107 ? 17.922 -0.098 25.266 1 74.44 107 GLU A CA 1
ATOM 829 C C . GLU A 1 107 ? 17.969 0.604 26.625 1 74.44 107 GLU A C 1
ATOM 831 O O . GLU A 1 107 ? 19.031 0.705 27.25 1 74.44 107 GLU A O 1
ATOM 836 N N . ARG A 1 108 ? 16.922 1.11 27.094 1 78.5 108 ARG A N 1
ATOM 837 C CA . ARG A 1 108 ? 16.844 1.751 28.406 1 78.5 108 ARG A CA 1
ATOM 838 C C . ARG A 1 108 ? 17.141 0.752 29.516 1 78.5 108 ARG A C 1
ATOM 840 O O . ARG A 1 108 ? 17.812 1.084 30.5 1 78.5 108 ARG A O 1
ATOM 847 N N . GLU A 1 109 ? 16.609 -0.402 29.375 1 77.06 109 GLU A N 1
ATOM 848 C CA . GLU A 1 109 ? 16.859 -1.446 30.375 1 77.06 109 GLU A CA 1
ATOM 849 C C . GLU A 1 109 ? 18.328 -1.827 30.406 1 77.06 109 GLU A C 1
ATOM 851 O O . GLU A 1 109 ? 18.891 -2.08 31.469 1 77.06 109 GLU A O 1
ATOM 856 N N . GLN A 1 110 ? 18.984 -1.887 29.266 1 71.5 110 GLN A N 1
ATOM 857 C CA . GLN A 1 110 ? 20.391 -2.234 29.203 1 71.5 110 GLN A CA 1
ATOM 858 C C . GLN A 1 110 ? 21.266 -1.122 29.766 1 71.5 110 GLN A C 1
ATOM 860 O O . GLN A 1 110 ? 22.297 -1.391 30.391 1 71.5 110 GLN A O 1
ATOM 865 N N . GLU A 1 111 ? 20.953 0.094 29.375 1 70.12 111 GLU A N 1
ATOM 866 C CA . GLU A 1 111 ? 21.703 1.223 29.938 1 70.12 111 GLU A CA 1
ATOM 867 C C . GLU A 1 111 ? 21.625 1.235 31.469 1 70.12 111 GLU A C 1
ATOM 869 O O . GLU A 1 111 ? 22.609 1.558 32.125 1 70.12 111 GLU A O 1
ATOM 874 N N . THR A 1 112 ? 20.484 1.009 31.859 1 67.81 112 THR A N 1
ATOM 875 C CA . THR A 1 112 ? 20.328 1.014 33.312 1 67.81 112 THR A CA 1
ATOM 876 C C . THR A 1 112 ? 21.125 -0.133 33.938 1 67.81 112 THR A C 1
ATOM 878 O O . THR A 1 112 ? 21.547 -0.045 35.094 1 67.81 112 THR A O 1
ATOM 881 N N . THR A 1 113 ? 21.172 -1.188 33.25 1 59.72 113 THR A N 1
ATOM 882 C CA . THR A 1 113 ? 21.906 -2.316 33.812 1 59.72 113 THR A CA 1
ATOM 883 C C . THR A 1 113 ? 23.406 -2.123 33.625 1 59.72 113 THR A C 1
ATOM 885 O O . THR A 1 113 ? 24.188 -2.699 34.375 1 59.72 113 THR A O 1
ATOM 888 N N . GLN A 1 114 ? 23.969 -1.578 32.562 1 56.88 114 GLN A N 1
ATOM 889 C CA . GLN A 1 114 ? 25.406 -1.364 32.406 1 56.88 114 GLN A CA 1
ATOM 890 C C . GLN A 1 114 ? 25.875 -0.168 33.25 1 56.88 114 GLN A C 1
ATOM 892 O O . GLN A 1 114 ? 25.297 0.921 33.125 1 56.88 114 GLN A O 1
ATOM 897 N N . VAL A 1 115 ? 26.203 -0.385 34.5 1 52.09 115 VAL A N 1
ATOM 898 C CA . VAL A 1 115 ? 26.797 0.589 35.406 1 52.09 115 VAL A CA 1
ATOM 899 C C . VAL A 1 115 ? 27.703 1.546 34.656 1 52.09 115 VAL A C 1
ATOM 901 O O . VAL A 1 115 ? 28.609 1.112 33.938 1 52.09 115 VAL A O 1
ATOM 904 N N . PRO A 1 116 ? 27.203 2.76 34.375 1 49.62 116 PRO A N 1
ATOM 905 C CA . PRO A 1 116 ? 28 3.68 33.531 1 49.62 116 PRO A CA 1
ATOM 906 C C . PRO A 1 116 ? 29.469 3.719 33.938 1 49.62 116 PRO A C 1
ATOM 908 O O . PRO A 1 116 ? 29.797 4.129 35.062 1 49.62 116 PRO A O 1
ATOM 911 N N . GLU A 1 117 ? 30.188 2.59 33.812 1 44.5 117 GLU A N 1
ATOM 912 C CA . GLU A 1 117 ? 31.547 2.938 34.219 1 44.5 117 GLU A CA 1
ATOM 913 C C . GLU A 1 117 ? 31.922 4.344 33.781 1 44.5 117 GLU A C 1
ATOM 915 O O . GLU A 1 117 ? 32.062 5.25 34.594 1 44.5 117 GLU A O 1
ATOM 920 N N . SER A 1 118 ? 33.125 4.367 32.875 1 45.81 118 SER A N 1
ATOM 921 C CA . SER A 1 118 ? 33.781 5.637 32.562 1 45.81 118 SER A CA 1
ATOM 922 C C . SER A 1 118 ? 32.812 6.57 31.812 1 45.81 118 SER A C 1
ATOM 924 O O . SER A 1 118 ? 31.891 6.113 31.156 1 45.81 118 SER A O 1
ATOM 926 N N . GLY A 1 119 ? 32.562 7.789 32.25 1 41.69 119 GLY A N 1
ATOM 927 C CA . GLY A 1 119 ? 31.953 9.023 31.797 1 41.69 119 GLY A CA 1
ATOM 928 C C . GLY A 1 119 ? 31.812 9.086 30.281 1 41.69 119 GLY A C 1
ATOM 929 O O . GLY A 1 119 ? 31.891 10.172 29.703 1 41.69 119 GLY A O 1
ATOM 930 N N . GLU A 1 120 ? 32 7.945 29.688 1 42.91 120 GLU A N 1
ATOM 931 C CA . GLU A 1 120 ? 32.094 8.148 28.234 1 42.91 120 GLU A CA 1
ATOM 932 C C . GLU A 1 120 ? 30.734 8.57 27.656 1 42.91 120 GLU A C 1
ATOM 934 O O . GLU A 1 120 ? 29.703 7.984 27.984 1 42.91 120 GLU A O 1
ATOM 939 N N . GLU A 1 121 ? 30.578 9.859 27.219 1 41.22 121 GLU A N 1
ATOM 940 C CA . GLU A 1 121 ? 29.531 10.602 26.516 1 41.22 121 GLU A CA 1
ATOM 941 C C . GLU A 1 121 ? 28.844 9.727 25.484 1 41.22 121 GLU A C 1
ATOM 943 O O . GLU A 1 121 ? 29.484 9.266 24.531 1 41.22 121 GLU A O 1
ATOM 948 N N . THR A 1 122 ? 28.031 8.93 25.797 1 46.62 122 THR A N 1
ATOM 949 C CA . THR A 1 122 ? 27.188 8.195 24.859 1 46.62 122 THR A CA 1
ATOM 950 C C . THR A 1 122 ? 26.797 9.086 23.672 1 46.62 122 THR A C 1
ATOM 952 O O . THR A 1 122 ? 26.453 10.25 23.859 1 46.62 122 THR A O 1
ATOM 955 N N . VAL A 1 123 ? 27.156 8.766 22.562 1 44.97 123 VAL A N 1
ATOM 956 C CA . VAL A 1 123 ? 27 9.484 21.312 1 44.97 123 VAL A CA 1
ATOM 957 C C . VAL A 1 123 ? 25.531 9.883 21.125 1 44.97 123 VAL A C 1
ATOM 959 O O . VAL A 1 123 ? 24.656 9.016 21.031 1 44.97 123 VAL A O 1
ATOM 962 N N . ALA A 1 124 ? 24.938 11.062 21.531 1 49.81 124 ALA A N 1
ATOM 963 C CA . ALA A 1 124 ? 23.734 11.891 21.484 1 49.81 124 ALA A CA 1
ATOM 964 C C . ALA A 1 124 ? 23.031 11.766 20.141 1 49.81 124 ALA A C 1
ATOM 966 O O . ALA A 1 124 ? 21.812 11.875 20.047 1 49.81 124 ALA A O 1
ATOM 967 N N . GLY A 1 125 ? 23.672 11.492 19.109 1 53.09 125 GLY A N 1
ATOM 968 C CA . GLY A 1 125 ? 23.141 11.594 17.766 1 53.09 125 GLY A CA 1
ATOM 969 C C . GLY A 1 125 ? 22.109 10.539 17.438 1 53.09 125 GLY A C 1
ATOM 970 O O . GLY A 1 125 ? 21.141 10.805 16.719 1 53.09 125 GLY A O 1
ATOM 971 N N . GLY A 1 126 ? 22.297 9.297 17.984 1 57.59 126 GLY A N 1
ATOM 972 C CA . GLY A 1 126 ? 21.375 8.211 17.672 1 57.59 126 GLY A CA 1
ATOM 973 C C . GLY A 1 126 ? 20 8.398 18.297 1 57.59 126 GLY A C 1
ATOM 974 O O . GLY A 1 126 ? 18.984 8.109 17.656 1 57.59 126 GLY A O 1
ATOM 975 N N . GLU A 1 127 ? 20 9.109 19.469 1 63.16 127 GLU A N 1
ATOM 976 C CA . GLU A 1 127 ? 18.75 9.305 20.188 1 63.16 127 GLU A CA 1
ATOM 977 C C . GLU A 1 127 ? 17.891 10.375 19.531 1 63.16 127 GLU A C 1
ATOM 979 O O . GLU A 1 127 ? 16.672 10.234 19.453 1 63.16 127 GLU A O 1
ATOM 984 N N . GLU A 1 128 ? 18.5 11.461 19.125 1 67.75 128 GLU A N 1
ATOM 985 C CA . GLU A 1 128 ? 17.75 12.539 18.484 1 67.75 128 GLU A CA 1
ATOM 986 C C . GLU A 1 128 ? 17.125 12.078 17.172 1 67.75 128 GLU A C 1
ATOM 988 O O . GLU A 1 128 ? 15.977 12.422 16.875 1 67.75 128 GLU A O 1
ATOM 993 N N . GLU A 1 129 ? 17.906 11.336 16.438 1 71 129 GLU A N 1
ATOM 994 C CA . GLU A 1 129 ? 17.391 10.812 15.172 1 71 129 GLU A CA 1
ATOM 995 C C . GLU A 1 129 ? 16.219 9.867 15.398 1 71 129 GLU A C 1
ATOM 997 O O . GLU A 1 129 ? 15.234 9.891 14.641 1 71 129 GLU A O 1
ATOM 1002 N N . GLU A 1 130 ? 16.281 9.18 16.453 1 74.88 130 GLU A N 1
ATOM 1003 C CA . GLU A 1 130 ? 15.219 8.242 16.781 1 74.88 130 GLU A CA 1
ATOM 1004 C C . GLU A 1 130 ? 13.961 8.977 17.234 1 74.88 130 GLU A C 1
ATOM 1006 O O . GLU A 1 130 ? 12.844 8.57 16.906 1 74.88 130 GLU A O 1
ATOM 1011 N N . CYS A 1 131 ? 14.18 10.062 17.922 1 79.06 131 CYS A N 1
ATOM 1012 C CA . CYS A 1 131 ? 13.055 10.867 18.391 1 79.06 131 CYS A CA 1
ATOM 1013 C C . CYS A 1 131 ? 12.328 11.516 17.219 1 79.06 131 CYS A C 1
ATOM 1015 O O . CYS A 1 131 ? 11.102 11.539 17.172 1 79.06 131 CYS A O 1
ATOM 1017 N N . ASP A 1 132 ? 13.117 11.945 16.25 1 85.62 132 ASP A N 1
ATOM 1018 C CA . ASP A 1 132 ? 12.539 12.57 15.07 1 85.62 132 ASP A CA 1
ATOM 1019 C C . ASP A 1 132 ? 11.758 11.555 14.242 1 85.62 132 ASP A C 1
ATOM 1021 O O . ASP A 1 132 ? 10.648 11.844 13.781 1 85.62 132 ASP A O 1
ATOM 1025 N N . ALA A 1 133 ? 12.305 10.406 14.188 1 83.69 133 ALA A N 1
ATOM 1026 C CA . ALA A 1 133 ? 11.641 9.344 13.438 1 83.69 133 ALA A CA 1
ATOM 1027 C C . ALA A 1 133 ? 10.32 8.953 14.094 1 83.69 133 ALA A C 1
ATOM 1029 O O . ALA A 1 133 ? 9.32 8.734 13.406 1 83.69 133 ALA A O 1
ATOM 1030 N N . MET A 1 134 ? 10.312 8.93 15.383 1 90.25 134 MET A N 1
ATOM 1031 C CA . MET A 1 134 ? 9.109 8.578 16.125 1 90.25 134 MET A CA 1
ATOM 1032 C C . MET A 1 134 ? 8.039 9.656 15.984 1 90.25 134 MET A C 1
ATOM 1034 O O . MET A 1 134 ? 6.852 9.344 15.859 1 90.25 134 MET A O 1
ATOM 1038 N N . LEU A 1 135 ? 8.492 10.867 16.031 1 91.62 135 LEU A N 1
ATOM 1039 C CA . LEU A 1 135 ? 7.559 11.969 15.867 1 91.62 135 LEU A CA 1
ATOM 1040 C C . LEU A 1 135 ? 6.922 11.938 14.477 1 91.62 135 LEU A C 1
ATOM 1042 O O . LEU A 1 135 ? 5.711 12.109 14.344 1 91.62 135 LEU A O 1
ATOM 1046 N N . ARG A 1 136 ? 7.758 11.719 13.484 1 92.38 136 ARG A N 1
ATOM 1047 C CA . ARG A 1 136 ? 7.25 11.648 12.125 1 92.38 136 ARG A CA 1
ATOM 1048 C C . ARG A 1 136 ? 6.266 10.492 11.961 1 92.38 136 ARG A C 1
ATOM 1050 O O . ARG A 1 136 ? 5.23 10.641 11.305 1 92.38 136 ARG A O 1
ATOM 1057 N N . LEU A 1 137 ? 6.559 9.438 12.523 1 93.81 137 LEU A N 1
ATOM 1058 C CA . LEU A 1 137 ? 5.684 8.273 12.492 1 93.81 137 LEU A CA 1
ATOM 1059 C C . LEU A 1 137 ? 4.352 8.57 13.172 1 93.81 137 LEU A C 1
ATOM 1061 O O . LEU A 1 137 ? 3.291 8.203 12.656 1 93.81 137 LEU A O 1
ATOM 1065 N N . SER A 1 138 ? 4.418 9.219 14.328 1 94.88 138 SER A N 1
ATOM 1066 C CA . SER A 1 138 ? 3.199 9.578 15.047 1 94.88 138 SER A CA 1
ATOM 1067 C C . SER A 1 138 ? 2.326 10.516 14.219 1 94.88 138 SER A C 1
ATOM 1069 O O . SER A 1 138 ? 1.101 10.375 14.211 1 94.88 138 SER A O 1
ATOM 1071 N N . ARG A 1 139 ? 2.916 11.445 13.555 1 94.56 139 ARG A N 1
ATOM 1072 C CA . ARG A 1 139 ? 2.188 12.375 12.688 1 94.56 139 ARG A CA 1
ATOM 1073 C C . ARG A 1 139 ? 1.522 11.641 11.531 1 94.56 139 ARG A C 1
ATOM 1075 O O . ARG A 1 139 ? 0.376 11.93 11.18 1 94.56 139 ARG A O 1
ATOM 1082 N N . ARG A 1 140 ? 2.268 10.633 10.953 1 95.88 140 ARG A N 1
ATOM 1083 C CA . ARG A 1 140 ? 1.711 9.828 9.867 1 95.88 140 ARG A CA 1
ATOM 1084 C C . ARG A 1 140 ? 0.504 9.023 10.344 1 95.88 140 ARG A C 1
ATOM 1086 O O . ARG A 1 140 ? -0.535 9.008 9.68 1 95.88 140 ARG A O 1
ATOM 1093 N N . ILE A 1 141 ? 0.63 8.469 11.453 1 96.94 141 ILE A N 1
ATOM 1094 C CA . ILE A 1 141 ? -0.451 7.676 12.031 1 96.94 141 ILE A CA 1
ATOM 1095 C C . ILE A 1 141 ? -1.664 8.562 12.289 1 96.94 141 ILE A C 1
ATOM 1097 O O . ILE A 1 141 ? -2.793 8.203 11.953 1 96.94 141 ILE A O 1
ATOM 1101 N N . ALA A 1 142 ? -1.444 9.727 12.914 1 96.19 142 ALA A N 1
ATOM 1102 C CA . ALA A 1 142 ? -2.527 10.672 13.188 1 96.19 142 ALA A CA 1
ATOM 1103 C C . ALA A 1 142 ? -3.205 11.125 11.898 1 96.19 142 ALA A C 1
ATOM 1105 O O . ALA A 1 142 ? -4.43 11.242 11.836 1 96.19 142 ALA A O 1
ATOM 1106 N N . PHE A 1 143 ? -2.434 11.383 10.844 1 97.75 143 PHE A N 1
ATOM 1107 C CA . PHE A 1 143 ? -2.945 11.828 9.555 1 97.75 143 PHE A CA 1
ATOM 1108 C C . PHE A 1 143 ? -3.842 10.766 8.93 1 97.75 143 PHE A C 1
ATOM 1110 O O . PHE A 1 143 ? -4.98 11.055 8.547 1 97.75 143 PHE A O 1
ATOM 1117 N N . ILE A 1 144 ? -3.359 9.516 8.852 1 98.19 144 ILE A N 1
ATOM 1118 C CA . ILE A 1 144 ? -4.098 8.422 8.234 1 98.19 144 ILE A CA 1
ATOM 1119 C C . ILE A 1 144 ? -5.367 8.133 9.031 1 98.19 144 ILE A C 1
ATOM 1121 O O . ILE A 1 144 ? -6.438 7.934 8.453 1 98.19 144 ILE A O 1
ATOM 1125 N N . THR A 1 145 ? -5.277 8.172 10.367 1 97.38 145 THR A N 1
ATOM 1126 C CA . THR A 1 145 ? -6.43 7.945 11.227 1 97.38 145 THR A CA 1
ATOM 1127 C C . THR A 1 145 ? -7.516 8.984 10.969 1 97.38 145 THR A C 1
ATOM 1129 O O . THR A 1 145 ? -8.688 8.641 10.828 1 97.38 145 THR A O 1
ATOM 1132 N N . ARG A 1 146 ? -7.121 10.219 10.875 1 96.75 146 ARG A N 1
ATOM 1133 C CA . ARG A 1 146 ? -8.062 11.305 10.617 1 96.75 146 ARG A CA 1
ATOM 1134 C C . ARG A 1 146 ? -8.703 11.156 9.242 1 96.75 146 ARG A C 1
ATOM 1136 O O . ARG A 1 146 ? -9.906 11.375 9.086 1 96.75 146 ARG A O 1
ATOM 1143 N N . ALA A 1 147 ? -7.895 10.836 8.25 1 97.88 147 ALA A N 1
ATOM 1144 C CA . ALA A 1 147 ? -8.414 10.641 6.898 1 97.88 147 ALA A CA 1
ATOM 1145 C C . ALA A 1 147 ? -9.508 9.57 6.883 1 97.88 147 ALA A C 1
ATOM 1147 O O . ALA A 1 147 ? -10.562 9.766 6.281 1 97.88 147 ALA A O 1
ATOM 1148 N N . ILE A 1 148 ? -9.242 8.461 7.574 1 97.94 148 ILE A N 1
ATOM 1149 C CA . ILE A 1 148 ? -10.211 7.367 7.633 1 97.94 148 ILE A CA 1
ATOM 1150 C C . ILE A 1 148 ? -11.5 7.852 8.289 1 97.94 148 ILE A C 1
ATOM 1152 O O . ILE A 1 148 ? -12.594 7.594 7.789 1 97.94 148 ILE A O 1
ATOM 1156 N N . ARG A 1 149 ? -11.406 8.555 9.375 1 96.19 149 ARG A N 1
ATOM 1157 C CA . ARG A 1 149 ? -12.57 9.078 10.078 1 96.19 149 ARG A CA 1
ATOM 1158 C C . ARG A 1 149 ? -13.367 10.023 9.18 1 96.19 149 ARG A C 1
ATOM 1160 O O . ARG A 1 149 ? -14.602 9.969 9.164 1 96.19 149 ARG A O 1
ATOM 1167 N N . LEU A 1 150 ? -12.695 10.883 8.469 1 95.88 150 LEU A N 1
ATOM 1168 C CA . LEU A 1 150 ? -13.375 11.836 7.602 1 95.88 150 LEU A CA 1
ATOM 1169 C C . LEU A 1 150 ? -14.062 11.125 6.445 1 95.88 150 LEU A C 1
ATOM 1171 O O . LEU A 1 150 ? -15.18 11.477 6.066 1 95.88 150 LEU A O 1
ATOM 1175 N N . ILE A 1 151 ? -13.344 10.086 5.898 1 96.88 151 ILE A N 1
ATOM 1176 C CA . ILE A 1 151 ? -13.93 9.305 4.809 1 96.88 151 ILE A CA 1
ATOM 1177 C C . ILE A 1 151 ? -15.188 8.594 5.301 1 96.88 151 ILE A C 1
ATOM 1179 O O . ILE A 1 151 ? -16.156 8.445 4.551 1 96.88 151 ILE A O 1
ATOM 1183 N N . ASP A 1 152 ? -15.195 8.203 6.555 1 94.62 152 ASP A N 1
ATOM 1184 C CA . ASP A 1 152 ? -16.344 7.535 7.164 1 94.62 152 ASP A CA 1
ATOM 1185 C C . ASP A 1 152 ? -17.391 8.547 7.613 1 94.62 152 ASP A C 1
ATOM 1187 O O . ASP A 1 152 ? -18.406 8.172 8.203 1 94.62 152 ASP A O 1
ATOM 1191 N N . LEU A 1 153 ? -17.156 9.82 7.359 1 89.44 153 LEU A N 1
ATOM 1192 C CA . LEU A 1 153 ? -18.047 10.938 7.672 1 89.44 153 LEU A CA 1
ATOM 1193 C C . LEU A 1 153 ? -18.203 11.094 9.18 1 89.44 153 LEU A C 1
ATOM 1195 O O . LEU A 1 153 ? -19.312 11.336 9.672 1 89.44 153 LEU A O 1
ATOM 1199 N N . GLU A 1 154 ? -17.172 10.758 9.906 1 80.38 154 GLU A N 1
ATOM 1200 C CA . GLU A 1 154 ? -17.109 11 11.344 1 80.38 154 GLU A CA 1
ATOM 1201 C C . GLU A 1 154 ? -16.422 12.328 11.648 1 80.38 154 GLU A C 1
ATOM 1203 O O . GLU A 1 154 ? -15.578 12.781 10.883 1 80.38 154 GLU A O 1
ATOM 1208 N N . MET B 1 1 ? -17.234 -12.914 -25.906 1 22.06 1 MET B N 1
ATOM 1209 C CA . MET B 1 1 ? -18.406 -12.734 -25.062 1 22.06 1 MET B CA 1
ATOM 1210 C C . MET B 1 1 ? -18.125 -11.719 -23.953 1 22.06 1 MET B C 1
ATOM 1212 O O . MET B 1 1 ? -17.047 -11.734 -23.344 1 22.06 1 MET B O 1
ATOM 1216 N N . PRO B 1 2 ? -18.359 -10.32 -24.203 1 31.39 2 PRO B N 1
ATOM 1217 C CA . PRO B 1 2 ? -18.031 -9.234 -23.281 1 31.39 2 PRO B CA 1
ATOM 1218 C C . PRO B 1 2 ? -18.391 -9.547 -21.828 1 31.39 2 PRO B C 1
ATOM 1220 O O . PRO B 1 2 ? -19.531 -9.906 -21.547 1 31.39 2 PRO B O 1
ATOM 1223 N N . GLY B 1 3 ? -17.516 -10.469 -21.141 1 28.75 3 GLY B N 1
ATOM 1224 C CA . GLY B 1 3 ? -17.922 -11.102 -19.891 1 28.75 3 GLY B CA 1
ATOM 1225 C C . GLY B 1 3 ? -18.625 -10.156 -18.953 1 28.75 3 GLY B C 1
ATOM 1226 O O . GLY B 1 3 ? -18.25 -8.992 -18.812 1 28.75 3 GLY B O 1
ATOM 1227 N N . GLY B 1 4 ? -19.906 -10.211 -18.969 1 36.06 4 GLY B N 1
ATOM 1228 C CA . GLY B 1 4 ? -20.922 -9.594 -18.125 1 36.06 4 GLY B CA 1
ATOM 1229 C C . GLY B 1 4 ? -20.516 -9.531 -16.656 1 36.06 4 GLY B C 1
ATOM 1230 O O . GLY B 1 4 ? -21.016 -10.305 -15.844 1 36.06 4 GLY B O 1
ATOM 1231 N N . GLY B 1 5 ? -19.156 -9.617 -16.203 1 39.22 5 GLY B N 1
ATOM 1232 C CA . GLY B 1 5 ? -18.781 -9.734 -14.805 1 39.22 5 GLY B CA 1
ATOM 1233 C C . GLY B 1 5 ? -19.484 -8.734 -13.906 1 39.22 5 GLY B C 1
ATOM 1234 O O . GLY B 1 5 ? -19.391 -7.527 -14.125 1 39.22 5 GLY B O 1
ATOM 1235 N N . GLY B 1 6 ? -20.578 -9.008 -13.445 1 47.72 6 GLY B N 1
ATOM 1236 C CA . GLY B 1 6 ? -21.391 -8.25 -12.508 1 47.72 6 GLY B CA 1
ATOM 1237 C C . GLY B 1 6 ? -20.562 -7.543 -11.445 1 47.72 6 GLY B C 1
ATOM 1238 O O . GLY B 1 6 ? -19.453 -7.977 -11.125 1 47.72 6 GLY B O 1
ATOM 1239 N N . ARG B 1 7 ? -20.766 -6.297 -11.352 1 59.84 7 ARG B N 1
ATOM 1240 C CA . ARG B 1 7 ? -20.156 -5.363 -10.406 1 59.84 7 ARG B CA 1
ATOM 1241 C C . ARG B 1 7 ? -20.156 -5.949 -8.992 1 59.84 7 ARG B C 1
ATOM 1243 O O . ARG B 1 7 ? -21.172 -6.438 -8.516 1 59.84 7 ARG B O 1
ATOM 1250 N N . GLU B 1 8 ? -18.969 -6.395 -8.539 1 67.5 8 GLU B N 1
ATOM 1251 C CA . GLU B 1 8 ? -18.797 -6.805 -7.152 1 67.5 8 GLU B CA 1
ATOM 1252 C C . GLU B 1 8 ? -19.5 -5.855 -6.191 1 67.5 8 GLU B C 1
ATOM 1254 O O . GLU B 1 8 ? -19.484 -4.637 -6.391 1 67.5 8 GLU B O 1
ATOM 1259 N N . THR B 1 9 ? -20.391 -6.469 -5.352 1 82 9 THR B N 1
ATOM 1260 C CA . THR B 1 9 ? -21 -5.656 -4.305 1 82 9 THR B CA 1
ATOM 1261 C C . THR B 1 9 ? -19.922 -5.078 -3.381 1 82 9 THR B C 1
ATOM 1263 O O . THR B 1 9 ? -18.797 -5.562 -3.354 1 82 9 THR B O 1
ATOM 1266 N N . ASP B 1 10 ? -20.188 -4.047 -2.701 1 80.88 10 ASP B N 1
ATOM 1267 C CA . ASP B 1 10 ? -19.281 -3.408 -1.752 1 80.88 10 ASP B CA 1
ATOM 1268 C C . ASP B 1 10 ? -18.766 -4.41 -0.72 1 80.88 10 ASP B C 1
ATOM 1270 O O . ASP B 1 10 ? -17.609 -4.371 -0.332 1 80.88 10 ASP B O 1
ATOM 1274 N N . SER B 1 11 ? -19.656 -5.25 -0.367 1 85 11 SER B N 1
ATOM 1275 C CA . SER B 1 11 ? -19.281 -6.25 0.627 1 85 11 SER B CA 1
ATOM 1276 C C . SER B 1 11 ? -18.297 -7.254 0.054 1 85 11 SER B C 1
ATOM 1278 O O . SER B 1 11 ? -17.328 -7.645 0.729 1 85 11 SER B O 1
ATOM 1280 N N . GLU B 1 12 ? -18.516 -7.742 -1.235 1 90.31 12 GLU B N 1
ATOM 1281 C CA . GLU B 1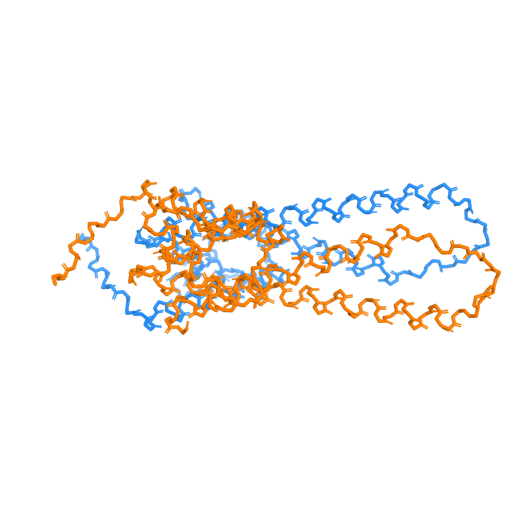 12 ? -17.609 -8.664 -1.906 1 90.31 12 GLU B CA 1
ATOM 1282 C C . GLU B 1 12 ? -16.25 -8.016 -2.154 1 90.31 12 GLU B C 1
ATOM 1284 O O . GLU B 1 12 ? -15.211 -8.641 -1.938 1 90.31 12 GLU B O 1
ATOM 1289 N N . LEU B 1 13 ? -16.328 -6.738 -2.498 1 93.94 13 LEU B N 1
ATOM 1290 C CA . LEU B 1 13 ? -15.094 -6.004 -2.729 1 93.94 13 LEU B CA 1
ATOM 1291 C C . LEU B 1 13 ? -14.297 -5.867 -1.437 1 93.94 13 LEU B C 1
ATOM 1293 O O . LEU B 1 13 ? -13.07 -6.043 -1.435 1 93.94 13 LEU B O 1
ATOM 1297 N N . GLY B 1 14 ? -15.008 -5.574 -0.376 1 93.25 14 GLY B N 1
ATOM 1298 C CA . GLY B 1 14 ? -14.367 -5.48 0.925 1 93.25 14 GLY B CA 1
ATOM 1299 C C . GLY B 1 14 ? -13.641 -6.75 1.329 1 93.25 14 GLY B C 1
ATOM 1300 O O . GLY B 1 14 ? -12.523 -6.695 1.834 1 93.25 14 GLY B O 1
ATOM 1301 N N . ARG B 1 15 ? -14.297 -7.848 1.073 1 94.06 15 ARG B N 1
ATOM 1302 C CA . ARG B 1 15 ? -13.695 -9.133 1.392 1 94.06 15 ARG B CA 1
ATOM 1303 C C . ARG B 1 15 ? -12.461 -9.398 0.524 1 94.06 15 ARG B C 1
ATOM 1305 O O . ARG B 1 15 ? -11.453 -9.898 1.01 1 94.06 15 ARG B O 1
ATOM 1312 N N . HIS B 1 16 ? -12.586 -9.07 -0.745 1 95.25 16 HIS B N 1
ATOM 1313 C CA . HIS B 1 16 ? -11.477 -9.258 -1.675 1 95.25 16 HIS B CA 1
ATOM 1314 C C . HIS B 1 16 ? -10.273 -8.414 -1.281 1 95.25 16 HIS B C 1
ATOM 1316 O O . HIS B 1 16 ? -9.141 -8.898 -1.265 1 95.25 16 HIS B O 1
ATOM 1322 N N . ILE B 1 17 ? -10.523 -7.188 -0.922 1 95.69 17 ILE B N 1
ATOM 1323 C CA . ILE B 1 17 ? -9.461 -6.277 -0.507 1 95.69 17 ILE B CA 1
ATOM 1324 C C . ILE B 1 17 ? -8.781 -6.816 0.748 1 95.69 17 ILE B C 1
ATOM 1326 O O . ILE B 1 17 ? -7.551 -6.809 0.844 1 95.69 17 ILE B O 1
ATOM 1330 N N . ARG B 1 18 ? -9.578 -7.383 1.69 1 95.62 18 ARG B N 1
ATOM 1331 C CA . ARG B 1 18 ? -9.008 -7.965 2.902 1 95.62 18 ARG B CA 1
ATOM 1332 C C . ARG B 1 18 ? -8.109 -9.156 2.57 1 95.62 18 ARG B C 1
ATOM 1334 O O . ARG B 1 18 ? -7.047 -9.32 3.172 1 95.62 18 ARG B O 1
ATOM 1341 N N . SER B 1 19 ? -8.547 -9.93 1.617 1 96.88 19 SER B N 1
ATOM 1342 C CA . SER B 1 19 ? -7.75 -11.07 1.187 1 96.88 19 SER B CA 1
ATOM 1343 C C . SER B 1 19 ? -6.438 -10.625 0.549 1 96.88 19 SER B C 1
ATOM 1345 O O . SER B 1 19 ? -5.398 -11.25 0.759 1 96.88 19 SER B O 1
ATOM 1347 N N . VAL B 1 20 ? -6.508 -9.539 -0.223 1 97.94 20 VAL B N 1
ATOM 1348 C CA . VAL B 1 20 ? -5.32 -8.977 -0.854 1 97.94 20 VAL B CA 1
ATOM 1349 C C . VAL B 1 20 ? -4.359 -8.461 0.218 1 97.94 20 VAL B C 1
ATOM 1351 O O . VAL B 1 20 ? -3.154 -8.719 0.156 1 97.94 20 VAL B O 1
ATOM 1354 N N . GLN B 1 21 ? -4.91 -7.805 1.169 1 96.56 21 GLN B N 1
ATOM 1355 C CA . GLN B 1 21 ? -4.113 -7.262 2.262 1 96.56 21 GLN B CA 1
ATOM 1356 C C . GLN B 1 21 ? -3.418 -8.375 3.043 1 96.56 21 GLN B C 1
ATOM 1358 O O . GLN B 1 21 ? -2.244 -8.25 3.4 1 96.56 21 GLN B O 1
ATOM 1363 N N . GLU B 1 22 ? -4.105 -9.414 3.281 1 96.94 22 GLU B N 1
ATOM 1364 C CA . GLU B 1 22 ? -3.537 -10.57 3.971 1 96.94 22 GLU B CA 1
ATOM 1365 C C . GLU B 1 22 ? -2.41 -11.203 3.156 1 96.94 22 GLU B C 1
ATOM 1367 O O . GLU B 1 22 ? -1.361 -11.547 3.703 1 96.94 22 GLU B O 1
ATOM 1372 N N . ALA B 1 23 ? -2.625 -11.352 1.839 1 97.81 23 ALA B N 1
ATOM 1373 C CA . ALA B 1 23 ? -1.6 -11.898 0.952 1 97.81 23 ALA B CA 1
ATOM 1374 C C . ALA B 1 23 ? -0.336 -11.039 0.989 1 97.81 23 ALA B C 1
ATOM 1376 O O . ALA B 1 23 ? 0.776 -11.57 1.055 1 97.81 23 ALA B O 1
ATOM 1377 N N . LEU B 1 24 ? -0.516 -9.703 1.017 1 97.5 24 LEU B N 1
ATOM 1378 C CA . LEU B 1 24 ? 0.609 -8.781 1.018 1 97.5 24 LEU B CA 1
ATOM 1379 C C . LEU B 1 24 ? 1.345 -8.812 2.352 1 97.5 24 LEU B C 1
ATOM 1381 O O . LEU B 1 24 ? 2.578 -8.797 2.389 1 97.5 24 LEU B O 1
ATOM 1385 N N . LYS B 1 25 ? 0.618 -8.977 3.342 1 95.12 25 LYS B N 1
ATOM 1386 C CA . LYS B 1 25 ? 1.17 -9.023 4.691 1 95.12 25 LYS B CA 1
ATOM 1387 C C . LYS B 1 25 ? 2.094 -10.227 4.867 1 95.12 25 LYS B C 1
ATOM 1389 O O . LYS B 1 25 ? 3.129 -10.125 5.531 1 95.12 25 LYS B O 1
ATOM 1394 N N . HIS B 1 26 ? 1.72 -11.273 4.227 1 95.19 26 HIS B N 1
ATOM 1395 C CA . HIS B 1 26 ? 2.451 -12.523 4.438 1 95.19 26 HIS B CA 1
ATOM 1396 C C . HIS B 1 26 ? 3.396 -12.812 3.277 1 95.19 26 HIS B C 1
ATOM 1398 O O . HIS B 1 26 ? 4.066 -13.844 3.262 1 95.19 26 HIS B O 1
ATOM 1404 N N . SER B 1 27 ? 3.477 -11.922 2.346 1 95.56 27 SER B N 1
ATOM 1405 C CA . SER B 1 27 ? 4.23 -12.164 1.121 1 95.56 27 SER B CA 1
ATOM 1406 C C . SER B 1 27 ? 5.707 -12.398 1.418 1 95.56 27 SER B C 1
ATOM 1408 O O . SER B 1 27 ? 6.406 -13.062 0.644 1 95.56 27 SER B O 1
ATOM 1410 N N . GLY B 1 28 ? 6.16 -11.875 2.52 1 92.94 28 GLY B N 1
ATOM 1411 C CA . GLY B 1 28 ? 7.543 -12.086 2.922 1 92.94 28 GLY B CA 1
ATOM 1412 C C . GLY B 1 28 ? 7.812 -13.5 3.398 1 92.94 28 GLY B C 1
ATOM 1413 O O . GLY B 1 28 ? 8.969 -13.914 3.523 1 92.94 28 GLY B O 1
ATOM 1414 N N . GLU B 1 29 ? 6.809 -14.273 3.604 1 92.62 29 GLU B N 1
ATOM 1415 C CA . GLU B 1 29 ? 6.922 -15.633 4.121 1 92.62 29 GLU B CA 1
ATOM 1416 C C . GLU B 1 29 ? 6.797 -16.656 3 1 92.62 29 GLU B C 1
ATOM 1418 O O . GLU B 1 29 ? 7.094 -17.844 3.197 1 92.62 29 GLU B O 1
ATOM 1423 N N . TYR B 1 30 ? 6.406 -16.109 1.888 1 91.31 30 TYR B N 1
ATOM 1424 C CA . TYR B 1 30 ? 6.184 -17.031 0.782 1 91.31 30 TYR B CA 1
ATOM 1425 C C . TYR B 1 30 ? 7.504 -17.453 0.154 1 91.31 30 TYR B C 1
ATOM 1427 O O . TYR B 1 30 ? 8.438 -16.656 0.047 1 91.31 30 TYR B O 1
ATOM 1435 N N . ALA B 1 31 ? 7.566 -18.797 -0.188 1 84.12 31 ALA B N 1
ATOM 1436 C CA . ALA B 1 31 ? 8.68 -19.297 -0.984 1 84.12 31 ALA B CA 1
ATOM 1437 C C . ALA B 1 31 ? 8.328 -19.312 -2.469 1 84.12 31 ALA B C 1
ATOM 1439 O O . ALA B 1 31 ? 7.613 -20.203 -2.936 1 84.12 31 ALA B O 1
ATOM 1440 N N . ALA B 1 32 ? 8.68 -18.234 -3.135 1 84.19 32 ALA B N 1
ATOM 1441 C CA . ALA B 1 32 ? 8.375 -18.141 -4.562 1 84.19 32 ALA B CA 1
ATOM 1442 C C . ALA B 1 32 ? 9.234 -19.125 -5.367 1 84.19 32 ALA B C 1
ATOM 1444 O O . ALA B 1 32 ? 10.406 -19.312 -5.062 1 84.19 32 ALA B O 1
ATOM 1445 N N . PRO B 1 33 ? 8.492 -19.734 -6.418 1 84.75 33 PRO B N 1
ATOM 1446 C CA . PRO B 1 33 ? 9.297 -20.531 -7.344 1 84.75 33 PRO B CA 1
ATOM 1447 C C . PRO B 1 33 ? 10.297 -19.688 -8.141 1 84.75 33 PRO B C 1
ATOM 1449 O O . PRO B 1 33 ? 10 -18.547 -8.492 1 84.75 33 PRO B O 1
ATOM 1452 N N . GLU B 1 34 ? 11.453 -20.203 -8.438 1 79 34 GLU B N 1
ATOM 1453 C CA . GLU B 1 34 ? 12.508 -19.453 -9.109 1 79 34 GLU B CA 1
ATOM 1454 C C . GLU B 1 34 ? 12.258 -19.375 -10.617 1 79 34 GLU B C 1
ATOM 1456 O O . GLU B 1 34 ? 12.586 -18.375 -11.25 1 79 34 GLU B O 1
ATOM 1461 N N . SER B 1 35 ? 11.609 -20.312 -11.164 1 88.56 35 SER B N 1
ATOM 1462 C CA . SER B 1 35 ? 11.43 -20.359 -12.609 1 88.56 35 SER B CA 1
ATOM 1463 C C . SER B 1 35 ? 10.086 -19.766 -13.016 1 88.56 35 SER B C 1
ATOM 1465 O O . SER B 1 35 ? 9.055 -20.078 -12.422 1 88.56 35 SER B O 1
ATOM 1467 N N . LEU B 1 36 ? 10.078 -18.984 -14.039 1 89.31 36 LEU B N 1
ATOM 1468 C CA . LEU B 1 36 ? 8.883 -18.312 -14.547 1 89.31 36 LEU B CA 1
ATOM 1469 C C . LEU B 1 36 ? 7.887 -19.328 -15.086 1 89.31 36 LEU B C 1
ATOM 1471 O O . LEU B 1 36 ? 6.688 -19.234 -14.805 1 89.31 36 LEU B O 1
ATOM 1475 N N . PRO B 1 37 ? 8.422 -20.281 -15.906 1 90.31 37 PRO B N 1
ATOM 1476 C CA . PRO B 1 37 ? 7.48 -21.297 -16.391 1 90.31 37 PRO B CA 1
ATOM 1477 C C . PRO B 1 37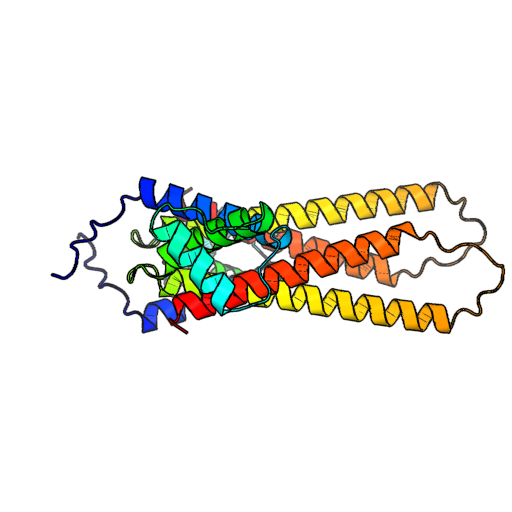 ? 6.758 -22 -15.25 1 90.31 37 PRO B C 1
ATOM 1479 O O . PRO B 1 37 ? 5.562 -22.297 -15.352 1 90.31 37 PRO B O 1
ATOM 1482 N N . ARG B 1 38 ? 7.438 -22.281 -14.164 1 92.81 38 ARG B N 1
ATOM 1483 C CA . ARG B 1 38 ? 6.816 -22.922 -13.008 1 92.81 38 ARG B CA 1
ATOM 1484 C C . ARG B 1 38 ? 5.789 -22.016 -12.359 1 92.81 38 ARG B C 1
ATOM 1486 O O . ARG B 1 38 ? 4.711 -22.453 -11.953 1 92.81 38 ARG B O 1
ATOM 1493 N N . GLN B 1 39 ? 6.117 -20.781 -12.219 1 93.12 39 GLN B N 1
ATOM 1494 C CA . GLN B 1 39 ? 5.168 -19.812 -11.68 1 93.12 39 GLN B CA 1
ATOM 1495 C C . GLN B 1 39 ? 3.883 -19.797 -12.5 1 93.12 39 GLN B C 1
ATOM 1497 O O . GLN B 1 39 ? 2.783 -19.812 -11.945 1 93.12 39 GLN B O 1
ATOM 1502 N N . SER B 1 40 ? 4.082 -19.75 -13.773 1 92 40 SER B N 1
ATOM 1503 C CA . SER B 1 40 ? 2.934 -19.719 -14.68 1 92 40 SER B CA 1
ATOM 1504 C C . SER B 1 40 ? 2.074 -20.969 -14.516 1 92 40 SER B C 1
ATOM 1506 O O . SER B 1 40 ? 0.843 -20.891 -14.531 1 92 40 SER B O 1
ATOM 1508 N N . LEU B 1 41 ? 2.766 -22.109 -14.383 1 93.44 41 LEU B N 1
ATOM 1509 C CA . LEU B 1 41 ? 2.062 -23.359 -14.188 1 93.44 41 LEU B CA 1
ATOM 1510 C C . LEU B 1 41 ? 1.267 -23.344 -12.883 1 93.44 41 LEU B C 1
ATOM 1512 O O . LEU B 1 41 ? 0.116 -23.781 -12.852 1 93.44 41 LEU B O 1
ATOM 1516 N N . LEU B 1 42 ? 1.856 -22.828 -11.844 1 94.5 42 LEU B N 1
ATOM 1517 C CA . LEU B 1 42 ? 1.212 -22.766 -10.531 1 94.5 42 LEU B CA 1
ATOM 1518 C C . LEU B 1 42 ? -0.013 -21.859 -10.578 1 94.5 42 LEU B C 1
ATOM 1520 O O . LEU B 1 42 ? -1.067 -22.203 -10.039 1 94.5 42 LEU B O 1
ATOM 1524 N N . LEU B 1 43 ? 0.062 -20.781 -11.219 1 94.62 43 LEU B N 1
ATOM 1525 C CA . LEU B 1 43 ? -1.032 -19.828 -11.305 1 94.62 43 LEU B CA 1
ATOM 1526 C C . LEU B 1 43 ? -2.186 -20.391 -12.133 1 94.62 43 LEU B C 1
ATOM 1528 O O . LEU B 1 43 ? -3.354 -20.188 -11.789 1 94.62 43 LEU B O 1
ATOM 1532 N N . LYS B 1 44 ? -1.785 -21.078 -13.227 1 94.06 44 LYS B N 1
ATOM 1533 C CA . LYS B 1 44 ? -2.811 -21.766 -14.016 1 94.06 44 LYS B CA 1
ATOM 1534 C C . LYS B 1 44 ? -3.543 -22.812 -13.18 1 94.06 44 LYS B C 1
ATOM 1536 O O . LYS B 1 44 ? -4.762 -22.953 -13.289 1 94.06 44 LYS B O 1
ATOM 1541 N N . GLY B 1 45 ? -2.805 -23.484 -12.375 1 94.56 45 GLY B N 1
ATOM 1542 C CA . GLY B 1 45 ? -3.395 -24.469 -11.477 1 94.56 45 GLY B CA 1
ATOM 1543 C C . GLY B 1 45 ? -4.406 -23.859 -10.516 1 94.56 45 GLY B C 1
ATOM 1544 O O . GLY B 1 45 ? -5.512 -24.391 -10.367 1 94.56 45 GLY B O 1
ATOM 1545 N N . VAL B 1 46 ? -4.062 -22.781 -9.828 1 94.62 46 VAL B N 1
ATOM 1546 C CA . VAL B 1 46 ? -4.941 -22.125 -8.867 1 94.62 46 VAL B CA 1
ATOM 1547 C C . VAL B 1 46 ? -6.219 -21.656 -9.578 1 94.62 46 VAL B C 1
ATOM 1549 O O . VAL B 1 46 ? -7.324 -21.859 -9.062 1 94.62 46 VAL B O 1
ATOM 1552 N N . SER B 1 47 ? -6.113 -21.141 -10.727 1 92.38 47 SER B N 1
ATOM 1553 C CA . SER B 1 47 ? -7.25 -20.625 -11.477 1 92.38 47 SER B CA 1
ATOM 1554 C C . SER B 1 47 ? -8.211 -21.75 -11.859 1 92.38 47 SER B C 1
ATOM 1556 O O . SER B 1 47 ? -9.422 -21.516 -11.977 1 92.38 47 SER B O 1
ATOM 1558 N N . ARG B 1 48 ? -7.652 -22.906 -12.117 1 94.06 48 ARG B N 1
ATOM 1559 C CA . ARG B 1 48 ? -8.445 -24.047 -12.539 1 94.06 48 ARG B CA 1
ATOM 1560 C C . ARG B 1 48 ? -8.875 -24.891 -11.344 1 94.06 48 ARG B C 1
ATOM 1562 O O . ARG B 1 48 ? -9.617 -25.859 -11.5 1 94.06 48 ARG B O 1
ATOM 1569 N N . GLY B 1 49 ? -8.438 -24.531 -10.148 1 93 49 GLY B N 1
ATOM 1570 C CA . GLY B 1 49 ? -8.789 -25.281 -8.945 1 93 49 GLY B CA 1
ATOM 1571 C C . GLY B 1 49 ? -8.109 -26.625 -8.859 1 93 49 GLY B C 1
ATOM 1572 O O . GLY B 1 49 ? -8.688 -27.594 -8.359 1 93 49 GLY B O 1
ATOM 1573 N N . VAL B 1 50 ? -6.824 -26.75 -9.531 1 92.5 50 VAL B N 1
ATOM 1574 C CA . VAL B 1 50 ? -6.098 -28.016 -9.539 1 92.5 50 VAL B CA 1
ATOM 1575 C C . VAL B 1 50 ? -4.707 -27.812 -8.938 1 92.5 50 VAL B C 1
ATOM 1577 O O . VAL B 1 50 ? -4.105 -26.75 -9.086 1 92.5 50 VAL B O 1
ATOM 1580 N N . GLU B 1 51 ? -4.297 -28.859 -8.195 1 89.62 51 GLU B N 1
ATOM 1581 C CA . GLU B 1 51 ? -2.955 -28.828 -7.617 1 89.62 51 GLU B CA 1
ATOM 1582 C C . GLU B 1 51 ? -1.907 -29.25 -8.641 1 89.62 51 GLU B C 1
ATOM 1584 O O . GLU B 1 51 ? -2.135 -30.188 -9.414 1 89.62 51 GLU B O 1
ATOM 1589 N N . VAL B 1 52 ? -0.766 -28.547 -8.711 1 91.94 52 VAL B N 1
ATOM 1590 C CA . VAL B 1 52 ? 0.356 -28.859 -9.594 1 91.94 52 VAL B CA 1
ATOM 1591 C C . VAL B 1 52 ? 1.253 -29.906 -8.93 1 91.94 52 VAL B C 1
ATOM 1593 O O . VAL B 1 52 ? 1.496 -29.859 -7.727 1 91.94 52 VAL B O 1
ATOM 1596 N N . GLU B 1 53 ? 1.702 -30.891 -9.727 1 91.06 53 GLU B N 1
ATOM 1597 C CA . GLU B 1 53 ? 2.561 -31.953 -9.234 1 91.06 53 GLU B CA 1
ATOM 1598 C C . GLU B 1 53 ? 3.832 -31.406 -8.602 1 91.06 53 GLU B C 1
ATOM 1600 O O . GLU B 1 53 ? 4.473 -30.516 -9.164 1 91.06 53 GLU B O 1
ATOM 1605 N N . GLY B 1 54 ? 4.152 -31.891 -7.414 1 89.12 54 GLY B N 1
ATOM 1606 C CA . GLY B 1 54 ? 5.387 -31.5 -6.75 1 89.12 54 GLY B CA 1
ATOM 1607 C C . GLY B 1 54 ? 5.309 -30.141 -6.086 1 89.12 54 GLY B C 1
ATOM 1608 O O . GLY B 1 54 ? 6.324 -29.578 -5.664 1 89.12 54 GLY B O 1
ATOM 1609 N N . GLN B 1 55 ? 4.195 -29.562 -5.996 1 90.31 55 GLN B N 1
ATOM 1610 C CA . GLN B 1 55 ? 3.982 -28.234 -5.414 1 90.31 55 GLN B CA 1
ATOM 1611 C C . GLN B 1 55 ? 4.18 -28.266 -3.9 1 90.31 55 GLN B C 1
ATOM 1613 O O . GLN B 1 55 ? 3.57 -29.078 -3.203 1 90.31 55 GLN B O 1
ATOM 1618 N N . SER B 1 56 ? 5.145 -27.531 -3.408 1 91.12 56 SER B N 1
ATOM 1619 C CA . SER B 1 56 ? 5.355 -27.391 -1.971 1 91.12 56 SER B CA 1
ATOM 1620 C C . SER B 1 56 ? 4.277 -26.516 -1.341 1 91.12 56 SER B C 1
ATOM 1622 O O . SER B 1 56 ? 3.51 -25.859 -2.051 1 91.12 56 SER B O 1
ATOM 1624 N N . GLU B 1 57 ? 4.238 -26.438 0.032 1 91.12 57 GLU B N 1
ATOM 1625 C CA . GLU B 1 57 ? 3.291 -25.578 0.74 1 91.12 57 GLU B CA 1
ATOM 1626 C C . GLU B 1 57 ? 3.598 -24.109 0.498 1 91.12 57 GLU B C 1
ATOM 1628 O O . GLU B 1 57 ? 2.682 -23.297 0.346 1 91.12 57 GLU B O 1
ATOM 1633 N N . GLY B 1 58 ? 4.891 -23.812 0.392 1 90.25 58 GLY B N 1
ATOM 1634 C CA . GLY B 1 58 ? 5.305 -22.453 0.1 1 90.25 58 GLY B CA 1
ATOM 1635 C C . GLY B 1 58 ? 4.875 -21.984 -1.275 1 90.25 58 GLY B C 1
ATOM 1636 O O . GLY B 1 58 ? 4.406 -20.859 -1.431 1 90.25 58 GLY B O 1
ATOM 1637 N N . GLU B 1 59 ? 4.957 -22.828 -2.105 1 92.88 59 GLU B N 1
ATOM 1638 C CA . GLU B 1 59 ? 4.535 -22.516 -3.469 1 92.88 59 GLU B CA 1
ATOM 1639 C C . GLU B 1 59 ? 3.025 -22.312 -3.549 1 92.88 59 GLU B C 1
ATOM 1641 O O . GLU B 1 59 ? 2.545 -21.453 -4.277 1 92.88 59 GLU B O 1
ATOM 1646 N N . ARG B 1 60 ? 2.342 -23.203 -2.834 1 94 60 ARG B N 1
ATOM 1647 C CA . ARG B 1 60 ? 0.886 -23.125 -2.805 1 94 60 ARG B CA 1
ATOM 1648 C C . ARG B 1 60 ? 0.425 -21.781 -2.256 1 94 60 ARG B C 1
ATOM 1650 O O . ARG B 1 60 ? -0.463 -21.141 -2.824 1 94 60 ARG B O 1
ATOM 1657 N N . GLN B 1 61 ? 1.037 -21.391 -1.134 1 94.81 61 GLN B N 1
ATOM 1658 C CA . GLN B 1 61 ? 0.688 -20.125 -0.507 1 94.81 61 GLN B CA 1
ATOM 1659 C C . GLN B 1 61 ? 1.03 -18.938 -1.418 1 94.81 61 GLN B C 1
ATOM 1661 O O . GLN B 1 61 ? 0.24 -18.016 -1.557 1 94.81 61 GLN B O 1
ATOM 1666 N N . TRP B 1 62 ? 2.129 -19.062 -2.029 1 96.69 62 TRP B N 1
ATOM 1667 C CA . TRP B 1 62 ? 2.549 -18.016 -2.961 1 96.69 62 TRP B CA 1
ATOM 1668 C C . TRP B 1 62 ? 1.558 -17.891 -4.109 1 96.69 62 TRP B C 1
ATOM 1670 O O . TRP B 1 62 ? 1.104 -16.781 -4.422 1 96.69 62 TRP B O 1
ATOM 1680 N N . ALA B 1 63 ? 1.249 -18.953 -4.715 1 96.94 63 ALA B N 1
ATOM 1681 C CA . ALA B 1 63 ? 0.368 -18.969 -5.879 1 96.94 63 ALA B CA 1
ATOM 1682 C C . ALA B 1 63 ? -1.018 -18.438 -5.527 1 96.94 63 ALA B C 1
ATOM 1684 O O . ALA B 1 63 ? -1.597 -17.656 -6.277 1 96.94 63 ALA B O 1
ATOM 1685 N N . ARG B 1 64 ? -1.526 -18.859 -4.383 1 96.56 64 ARG B N 1
ATOM 1686 C CA . ARG B 1 64 ? -2.84 -18.406 -3.934 1 96.56 64 ARG B CA 1
ATOM 1687 C C . ARG B 1 64 ? -2.84 -16.906 -3.666 1 96.56 64 ARG B C 1
ATOM 1689 O O . ARG B 1 64 ? -3.762 -16.188 -4.074 1 96.56 64 ARG B O 1
ATOM 1696 N N . GLY B 1 65 ? -1.83 -16.484 -2.98 1 97.56 65 GLY B N 1
ATOM 1697 C CA . GLY B 1 65 ? -1.688 -15.062 -2.719 1 97.56 65 GLY B CA 1
ATOM 1698 C C . GLY B 1 65 ? -1.566 -14.234 -3.984 1 97.56 65 GLY B C 1
ATOM 1699 O O . GLY B 1 65 ? -2.252 -13.219 -4.137 1 97.56 65 GLY B O 1
ATOM 1700 N N . MET B 1 66 ? -0.756 -14.703 -4.82 1 97.69 66 MET B N 1
ATOM 1701 C CA . MET B 1 66 ? -0.533 -14.016 -6.09 1 97.69 66 MET B CA 1
ATOM 1702 C C . MET B 1 66 ? -1.822 -13.938 -6.902 1 97.69 66 MET B C 1
ATOM 1704 O O . MET B 1 66 ? -2.166 -12.875 -7.426 1 97.69 66 MET B O 1
ATOM 1708 N N . HIS B 1 67 ? -2.475 -15.047 -7.004 1 97.62 67 HIS B N 1
ATOM 1709 C CA . HIS B 1 67 ? -3.736 -15.102 -7.734 1 97.62 67 HIS B CA 1
ATOM 1710 C C . HIS B 1 67 ? -4.742 -14.102 -7.176 1 97.62 67 HIS B C 1
ATOM 1712 O O . HIS B 1 67 ? -5.445 -13.43 -7.938 1 97.62 67 HIS B O 1
ATOM 1718 N N . THR B 1 68 ? -4.844 -14.023 -5.82 1 97.75 68 THR B N 1
ATOM 1719 C CA . THR B 1 68 ? -5.762 -13.117 -5.141 1 97.75 68 THR B CA 1
ATOM 1720 C C . THR B 1 68 ? -5.488 -11.672 -5.535 1 97.75 68 THR B C 1
ATOM 1722 O O . THR B 1 68 ? -6.41 -10.922 -5.863 1 97.75 68 THR B O 1
ATOM 1725 N N . VAL B 1 69 ? -4.242 -11.203 -5.598 1 98.06 69 VAL B N 1
ATOM 1726 C CA . VAL B 1 69 ? -3.846 -9.836 -5.914 1 98.06 69 VAL B CA 1
ATOM 1727 C C . VAL B 1 69 ? -4.094 -9.555 -7.395 1 98.06 69 VAL B C 1
ATOM 1729 O O . VAL B 1 69 ? -4.715 -8.555 -7.75 1 98.06 69 VAL B O 1
ATOM 1732 N N . VAL B 1 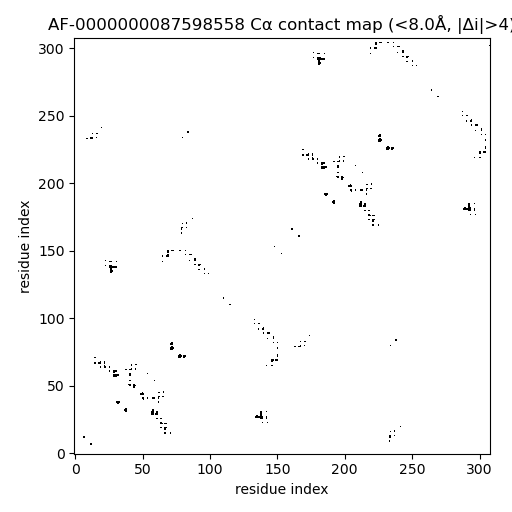70 ? -3.732 -10.531 -8.164 1 98 70 VAL B N 1
ATOM 1733 C CA . VAL B 1 70 ? -3.764 -10.32 -9.609 1 98 70 VAL B CA 1
ATOM 1734 C C . VAL B 1 70 ? -5.207 -10.352 -10.102 1 98 70 VAL B C 1
ATOM 1736 O O . VAL B 1 70 ? -5.574 -9.594 -11.008 1 98 70 VAL B O 1
ATOM 1739 N N . SER B 1 71 ? -5.938 -11.141 -9.617 1 96.5 71 SER B N 1
ATOM 1740 C CA . SER B 1 71 ? -7.34 -11.211 -10.023 1 96.5 71 SER B CA 1
ATOM 1741 C C . SER B 1 71 ? -8.055 -9.883 -9.789 1 96.5 71 SER B C 1
ATOM 1743 O O . SER B 1 71 ? -8.844 -9.445 -10.625 1 96.5 71 SER B O 1
ATOM 1745 N N . LEU B 1 72 ? -7.855 -9.281 -8.57 1 96.38 72 LEU B N 1
ATOM 1746 C CA . LEU B 1 72 ? -8.445 -7.969 -8.305 1 96.38 72 LEU B CA 1
ATOM 1747 C C . LEU B 1 72 ? -7.891 -6.926 -9.273 1 96.38 72 LEU B C 1
ATOM 1749 O O . LEU B 1 72 ? -8.633 -6.07 -9.758 1 96.38 72 LEU B O 1
ATOM 1753 N N . GLY B 1 73 ? -6.512 -6.996 -9.633 1 96 73 GLY B N 1
ATOM 1754 C CA . GLY B 1 73 ? -5.832 -6.047 -10.5 1 96 73 GLY B CA 1
ATOM 1755 C C . GLY B 1 73 ? -6.246 -6.164 -11.953 1 96 73 GLY B C 1
ATOM 1756 O O . GLY B 1 73 ? -6.004 -5.254 -12.75 1 96 73 GLY B O 1
ATOM 1757 N N . HIS B 1 74 ? -6.879 -7.359 -12.227 1 95 74 HIS B N 1
ATOM 1758 C CA . HIS B 1 74 ? -7.301 -7.574 -13.602 1 95 74 HIS B CA 1
ATOM 1759 C C . HIS B 1 74 ? -8.711 -7.043 -13.836 1 95 74 HIS B C 1
ATOM 1761 O O . HIS B 1 74 ? -9.164 -6.957 -14.977 1 95 74 HIS B O 1
ATOM 1767 N N . VAL B 1 75 ? -9.25 -6.695 -12.875 1 92.06 75 VAL B N 1
ATOM 1768 C CA . VAL B 1 75 ? -10.539 -6.027 -13.023 1 92.06 75 VAL B CA 1
ATOM 1769 C C . VAL B 1 75 ? -10.328 -4.594 -13.5 1 92.06 75 VAL B C 1
ATOM 1771 O O . VAL B 1 75 ? -9.688 -3.793 -12.812 1 92.06 75 VAL B O 1
ATOM 1774 N N . THR B 1 76 ? -10.984 -4.258 -14.562 1 90.69 76 THR B N 1
ATOM 1775 C CA . THR B 1 76 ? -10.727 -3.004 -15.266 1 90.69 76 THR B CA 1
ATOM 1776 C C . THR B 1 76 ? -11 -1.809 -14.359 1 90.69 76 THR B C 1
ATOM 1778 O O . THR B 1 76 ? -10.242 -0.841 -14.344 1 90.69 76 THR B O 1
ATOM 1781 N N . GLU B 1 77 ? -12.039 -1.946 -13.539 1 89.5 77 GLU B N 1
ATOM 1782 C CA . GLU B 1 77 ? -12.477 -0.854 -12.672 1 89.5 77 GLU B CA 1
ATOM 1783 C C . GLU B 1 77 ? -11.484 -0.624 -11.539 1 89.5 77 GLU B C 1
ATOM 1785 O O . GLU B 1 77 ? -11.453 0.454 -10.938 1 89.5 77 GLU B O 1
ATOM 1790 N N . HIS B 1 78 ? -10.688 -1.658 -11.344 1 93.06 78 HIS B N 1
ATOM 1791 C CA . HIS B 1 78 ? -9.836 -1.58 -10.164 1 93.06 78 HIS B CA 1
ATOM 1792 C C . HIS B 1 78 ? -8.359 -1.518 -10.555 1 93.06 78 HIS B C 1
ATOM 1794 O O . HIS B 1 78 ? -7.5 -1.282 -9.703 1 93.06 78 HIS B O 1
ATOM 1800 N N . TYR B 1 79 ? -8.086 -1.664 -11.773 1 94.5 79 TYR B N 1
ATOM 1801 C CA . TYR B 1 79 ? -6.723 -1.783 -12.273 1 94.5 79 TYR B CA 1
ATOM 1802 C C . TYR B 1 79 ? -5.855 -0.628 -11.789 1 94.5 79 TYR B C 1
ATOM 1804 O O . TYR B 1 79 ? -4.832 -0.845 -11.141 1 94.5 79 TYR B O 1
ATOM 1812 N N . THR B 1 80 ? -6.34 0.549 -12.055 1 95 80 THR B N 1
ATOM 1813 C CA . THR B 1 80 ? -5.539 1.735 -11.773 1 95 80 THR B CA 1
ATOM 1814 C C . THR B 1 80 ? -5.273 1.871 -10.281 1 95 80 THR B C 1
ATOM 1816 O O . THR B 1 80 ? -4.16 2.197 -9.867 1 95 80 THR B O 1
ATOM 1819 N N . MET B 1 81 ? -6.23 1.599 -9.461 1 94.56 81 MET B N 1
ATOM 1820 C CA . MET B 1 81 ? -6.141 1.717 -8.008 1 94.56 81 MET B CA 1
ATOM 1821 C C . MET B 1 81 ? -5.215 0.648 -7.438 1 94.56 81 MET B C 1
ATOM 1823 O O . MET B 1 81 ? -4.316 0.956 -6.652 1 94.56 81 MET B O 1
ATOM 1827 N N . VAL B 1 82 ? -5.422 -0.559 -7.891 1 96.5 82 VAL B N 1
ATOM 1828 C CA . VAL B 1 82 ? -4.637 -1.68 -7.387 1 96.5 82 VAL B CA 1
ATOM 1829 C C . VAL B 1 82 ? -3.176 -1.517 -7.801 1 96.5 82 VAL B C 1
ATOM 1831 O O . VAL B 1 82 ? -2.273 -1.601 -6.965 1 96.5 82 VAL B O 1
ATOM 1834 N N . ARG B 1 83 ? -2.955 -1.164 -9.039 1 96.81 83 ARG B N 1
ATOM 1835 C CA . ARG B 1 83 ? -1.603 -0.977 -9.555 1 96.81 83 ARG B CA 1
ATOM 1836 C C . ARG B 1 83 ? -0.9 0.176 -8.844 1 96.81 83 ARG B C 1
ATOM 1838 O O . ARG B 1 83 ? 0.27 0.062 -8.477 1 96.81 83 ARG B O 1
ATOM 1845 N N . GLY B 1 84 ? -1.602 1.274 -8.719 1 96 84 GLY B N 1
ATOM 1846 C CA . GLY B 1 84 ? -1.05 2.428 -8.031 1 96 84 GLY B CA 1
ATOM 1847 C C . GLY B 1 84 ? -0.646 2.129 -6.598 1 96 84 GLY B C 1
ATOM 1848 O O . GLY B 1 84 ? 0.445 2.506 -6.164 1 96 84 GLY B O 1
ATOM 1849 N N . TRP B 1 85 ? -1.455 1.438 -5.914 1 96.75 85 TRP B N 1
ATOM 1850 C CA . TRP B 1 85 ? -1.188 1.122 -4.516 1 96.75 85 TRP B CA 1
ATOM 1851 C C . TRP B 1 85 ? -0.025 0.144 -4.387 1 96.75 85 TRP B C 1
ATOM 1853 O O . TRP B 1 85 ? 0.815 0.281 -3.496 1 96.75 85 TRP B O 1
ATOM 1863 N N . LEU B 1 86 ? -0.011 -0.83 -5.238 1 98.06 86 LEU B N 1
ATOM 1864 C CA . LEU B 1 86 ? 1.113 -1.76 -5.242 1 98.06 86 LEU B CA 1
ATOM 1865 C C . LEU B 1 86 ? 2.424 -1.027 -5.508 1 98.06 86 LEU B C 1
ATOM 1867 O O . LEU B 1 86 ? 3.441 -1.313 -4.871 1 98.06 86 LEU B O 1
ATOM 1871 N N . SER B 1 87 ? 2.408 -0.104 -6.441 1 96.94 87 SER B N 1
ATOM 1872 C CA . SER B 1 87 ? 3.594 0.689 -6.75 1 96.94 87 SER B CA 1
ATOM 1873 C C . SER B 1 87 ? 4.047 1.497 -5.539 1 96.94 87 SER B C 1
ATOM 1875 O O . SER B 1 87 ? 5.246 1.598 -5.266 1 96.94 87 SER B O 1
ATOM 1877 N N . TYR B 1 88 ? 3.043 2.027 -4.855 1 97 88 TYR B N 1
ATOM 1878 C CA . TYR B 1 88 ? 3.336 2.801 -3.654 1 97 88 TYR B CA 1
ATOM 1879 C C . TYR B 1 88 ? 3.975 1.925 -2.584 1 97 88 TYR B C 1
ATOM 1881 O O . TYR B 1 88 ? 4.973 2.312 -1.971 1 97 88 TYR B O 1
ATOM 1889 N N . LEU B 1 89 ? 3.432 0.798 -2.352 1 96.62 89 LEU B N 1
ATOM 1890 C CA . LEU B 1 89 ? 3.965 -0.156 -1.386 1 96.62 89 LEU B CA 1
ATOM 1891 C C . LEU B 1 89 ? 5.391 -0.56 -1.753 1 96.62 89 LEU B C 1
ATOM 1893 O O . LEU B 1 89 ? 6.262 -0.641 -0.883 1 96.62 89 LEU B O 1
ATOM 1897 N N . LEU B 1 90 ? 5.586 -0.802 -3.045 1 97.31 90 LEU B N 1
ATOM 1898 C CA . LEU B 1 90 ? 6.898 -1.21 -3.535 1 97.31 90 LEU B CA 1
ATOM 1899 C C . LEU B 1 90 ? 7.945 -0.145 -3.23 1 97.31 90 LEU B C 1
ATOM 1901 O O . LEU B 1 90 ? 9.047 -0.465 -2.777 1 97.31 90 LEU B O 1
ATOM 1905 N N . GLU B 1 91 ? 7.645 1.07 -3.457 1 95.38 91 GLU B N 1
ATOM 1906 C CA . GLU B 1 91 ? 8.562 2.172 -3.17 1 95.38 91 GLU B CA 1
ATOM 1907 C C . GLU B 1 91 ? 8.922 2.217 -1.688 1 95.38 91 GLU B C 1
ATOM 1909 O O . GLU B 1 91 ? 10.078 2.438 -1.331 1 95.38 91 GLU B O 1
ATOM 1914 N N . GLY B 1 92 ? 7.836 2.002 -0.914 1 93.19 92 GLY B N 1
ATOM 1915 C CA . GLY B 1 92 ? 8.078 1.956 0.519 1 93.19 92 GLY B CA 1
ATOM 1916 C C . GLY B 1 92 ? 9.023 0.843 0.929 1 93.19 92 GLY B C 1
ATOM 1917 O O . GLY B 1 92 ? 9.977 1.074 1.677 1 93.19 92 GLY B O 1
ATOM 1918 N N . GLU B 1 93 ? 8.805 -0.306 0.455 1 94.38 93 GLU B N 1
ATOM 1919 C CA . GLU B 1 93 ? 9.641 -1.463 0.754 1 94.38 93 GLU B CA 1
ATOM 1920 C C .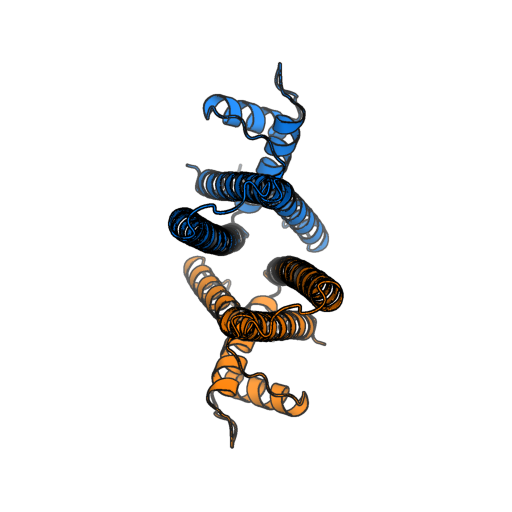 GLU B 1 93 ? 11.07 -1.246 0.272 1 94.38 93 GLU B C 1
ATOM 1922 O O . GLU B 1 93 ? 12.031 -1.615 0.959 1 94.38 93 GLU B O 1
ATOM 1927 N N . MET B 1 94 ? 11.203 -0.697 -0.922 1 94.81 94 MET B N 1
ATOM 1928 C CA . MET B 1 94 ? 12.523 -0.429 -1.49 1 94.81 94 MET B CA 1
ATOM 1929 C C . MET B 1 94 ? 13.281 0.591 -0.648 1 94.81 94 MET B C 1
ATOM 1931 O O . MET B 1 94 ? 14.492 0.468 -0.457 1 94.81 94 MET B O 1
ATOM 1935 N N . SER B 1 95 ? 12.594 1.626 -0.129 1 91.25 95 SER B N 1
ATOM 1936 C CA . SER B 1 95 ? 13.211 2.617 0.748 1 91.25 95 SER B CA 1
ATOM 1937 C C . SER B 1 95 ? 13.711 1.978 2.039 1 91.25 95 SER B C 1
ATOM 1939 O O . SER B 1 95 ? 14.812 2.27 2.496 1 91.25 95 SER B O 1
ATOM 1941 N N . ILE B 1 96 ? 12.93 1.12 2.582 1 89.25 96 ILE B N 1
ATOM 1942 C CA . ILE B 1 96 ? 13.305 0.416 3.805 1 89.25 96 ILE B CA 1
ATOM 1943 C C . ILE B 1 96 ? 14.547 -0.436 3.553 1 89.25 96 ILE B C 1
ATOM 1945 O O . ILE B 1 96 ? 15.477 -0.441 4.363 1 89.25 96 ILE B O 1
ATOM 1949 N N . ARG B 1 97 ? 14.547 -1.138 2.475 1 91.69 97 ARG B N 1
ATOM 1950 C CA . ARG B 1 97 ? 15.695 -1.963 2.121 1 91.69 97 ARG B CA 1
ATOM 1951 C C . ARG B 1 97 ? 16.953 -1.117 1.986 1 91.69 97 ARG B C 1
ATOM 1953 O O . ARG B 1 97 ? 18.031 -1.515 2.445 1 91.69 97 ARG B O 1
ATOM 1960 N N . GLY B 1 98 ? 16.75 -0.014 1.322 1 89.44 98 GLY B N 1
ATOM 1961 C CA . GLY B 1 98 ? 17.859 0.906 1.188 1 89.44 98 GLY B CA 1
ATOM 1962 C C . GLY B 1 98 ? 18.406 1.38 2.521 1 89.44 98 GLY B C 1
ATOM 1963 O O . GLY B 1 98 ? 19.625 1.438 2.717 1 89.44 98 GLY B O 1
ATOM 1964 N N . ALA B 1 99 ? 17.531 1.677 3.412 1 84.81 99 ALA B N 1
ATOM 1965 C CA . ALA B 1 99 ? 17.922 2.148 4.734 1 84.81 99 ALA B CA 1
ATOM 1966 C C . ALA B 1 99 ? 18.641 1.052 5.516 1 84.81 99 ALA B C 1
ATOM 1968 O O . ALA B 1 99 ? 19.656 1.311 6.176 1 84.81 99 ALA B O 1
ATOM 1969 N N . LEU B 1 100 ? 18.203 -0.095 5.438 1 84.06 100 LEU B N 1
ATOM 1970 C CA . LEU B 1 100 ? 18.797 -1.224 6.137 1 84.06 100 LEU B CA 1
ATOM 1971 C C . LEU B 1 100 ? 20.188 -1.532 5.574 1 84.06 100 LEU B C 1
ATOM 1973 O O . LEU B 1 100 ? 21.109 -1.843 6.328 1 84.06 100 LEU B O 1
ATOM 1977 N N . SER B 1 101 ? 20.266 -1.474 4.34 1 87.06 101 SER B N 1
ATOM 1978 C CA . SER B 1 101 ? 21.547 -1.714 3.684 1 87.06 101 SER B CA 1
ATOM 1979 C C . SER B 1 101 ? 22.594 -0.685 4.109 1 87.06 101 SER B C 1
ATOM 1981 O O . SER B 1 101 ? 23.75 -1.031 4.367 1 87.06 101 SER B O 1
ATOM 1983 N N . ARG B 1 102 ? 22.219 0.508 4.23 1 84.81 102 ARG B N 1
ATOM 1984 C CA . ARG B 1 102 ? 23.125 1.57 4.652 1 84.81 102 ARG B CA 1
ATOM 1985 C C . ARG B 1 102 ? 23.562 1.378 6.098 1 84.81 102 ARG B C 1
ATOM 1987 O O . ARG B 1 102 ? 24.719 1.626 6.441 1 84.81 102 ARG B O 1
ATOM 1994 N N . ARG B 1 103 ? 22.703 0.918 6.801 1 80.75 103 ARG B N 1
ATOM 1995 C CA . ARG B 1 103 ? 23.031 0.656 8.195 1 80.75 103 ARG B CA 1
ATOM 1996 C C . ARG B 1 103 ? 24.047 -0.475 8.312 1 80.75 103 ARG B C 1
ATOM 1998 O O . ARG B 1 103 ? 25 -0.386 9.094 1 80.75 103 ARG B O 1
ATOM 2005 N N . GLN B 1 104 ? 23.797 -1.386 7.633 1 79.5 104 GLN B N 1
ATOM 2006 C CA . GLN B 1 104 ? 24.719 -2.523 7.641 1 79.5 104 GLN B CA 1
ATOM 2007 C C . GLN B 1 104 ? 26.109 -2.115 7.164 1 79.5 104 GLN B C 1
ATOM 2009 O O . GLN B 1 104 ? 27.109 -2.582 7.699 1 79.5 104 GLN B O 1
ATOM 2014 N N . GLU B 1 105 ? 26.125 -1.366 6.207 1 80.81 105 GLU B N 1
ATOM 2015 C CA . GLU B 1 105 ? 27.391 -0.861 5.699 1 80.81 105 GLU B CA 1
ATOM 2016 C C . GLU B 1 105 ? 28.109 -0.029 6.75 1 80.81 105 GLU B C 1
ATOM 2018 O O . GLU B 1 105 ? 29.328 -0.162 6.926 1 80.81 105 GLU B O 1
ATOM 2023 N N . ARG B 1 106 ? 27.453 0.775 7.449 1 77.44 106 ARG B N 1
ATOM 2024 C CA . ARG B 1 106 ? 28.047 1.594 8.5 1 77.44 106 ARG B CA 1
ATOM 2025 C C . ARG B 1 106 ? 28.578 0.726 9.633 1 77.44 106 ARG B C 1
ATOM 2027 O O . ARG B 1 106 ? 29.641 1.006 10.188 1 77.44 106 ARG B O 1
ATOM 2034 N N . GLU B 1 107 ? 27.844 -0.224 10.062 1 73.19 107 GLU B N 1
ATOM 2035 C CA . GLU B 1 107 ? 28.266 -1.14 11.125 1 73.19 107 GLU B CA 1
ATOM 2036 C C . GLU B 1 107 ? 29.5 -1.922 10.727 1 73.19 107 GLU B C 1
ATOM 2038 O O . GLU B 1 107 ? 30.406 -2.135 11.539 1 73.19 107 GLU B O 1
ATOM 2043 N N . ARG B 1 108 ? 29.594 -2.336 9.477 1 77.12 108 ARG B N 1
ATOM 2044 C CA . ARG B 1 108 ? 30.766 -3.043 8.992 1 77.12 108 ARG B CA 1
ATOM 2045 C C . ARG B 1 108 ? 32 -2.133 8.992 1 77.12 108 ARG B C 1
ATOM 2047 O O . ARG B 1 108 ? 33.094 -2.566 9.328 1 77.12 108 ARG B O 1
ATOM 2054 N N . GLU B 1 109 ? 31.766 -0.959 8.602 1 75.81 109 GLU B N 1
ATOM 2055 C CA . GLU B 1 109 ? 32.875 0.002 8.594 1 75.81 109 GLU B CA 1
ATOM 2056 C C . GLU B 1 109 ? 33.375 0.282 10 1 75.81 109 GLU B C 1
ATOM 2058 O O . GLU B 1 109 ? 34.562 0.444 10.211 1 75.81 109 GLU B O 1
ATOM 2063 N N . GLN B 1 110 ? 32.5 0.378 10.891 1 71 110 GLN B N 1
ATOM 2064 C CA . GLN B 1 110 ? 32.875 0.634 12.281 1 71 110 GLN B CA 1
ATOM 2065 C C . GLN B 1 110 ? 33.594 -0.57 12.883 1 71 110 GLN B C 1
ATOM 2067 O O . GLN B 1 110 ? 34.531 -0.411 13.703 1 71 110 GLN B O 1
ATOM 2072 N N . GLU B 1 111 ? 33.062 -1.699 12.664 1 68.94 111 GLU B N 1
ATOM 2073 C CA . GLU B 1 111 ? 33.719 -2.91 13.141 1 68.94 111 GLU B CA 1
ATOM 2074 C C . GLU B 1 111 ? 35.156 -3.006 12.602 1 68.94 111 GLU B C 1
ATOM 2076 O O . GLU B 1 111 ? 36.062 -3.428 13.312 1 68.94 111 GLU B O 1
ATOM 2081 N N . THR B 1 112 ? 35.156 -2.705 11.312 1 66 112 THR B N 1
ATOM 2082 C CA . THR B 1 112 ? 36.5 -2.789 10.719 1 66 112 THR B CA 1
ATOM 2083 C C . THR B 1 112 ? 37.438 -1.746 11.328 1 66 112 THR B C 1
ATOM 2085 O O . THR B 1 112 ? 38.656 -1.94 11.375 1 66 112 THR B O 1
ATOM 2088 N N . THR B 1 113 ? 36.812 -0.6 11.609 1 60.91 113 THR B N 1
ATOM 2089 C CA . THR B 1 113 ? 37.656 0.45 12.172 1 60.91 113 THR B CA 1
ATOM 2090 C C . THR B 1 113 ? 37.938 0.177 13.641 1 60.91 113 THR B C 1
ATOM 2092 O O . THR B 1 113 ? 38.938 0.662 14.18 1 60.91 113 THR B O 1
ATOM 2095 N N . GLN B 1 114 ? 37.031 -0.259 14.336 1 55.62 114 GLN B N 1
ATOM 2096 C CA . GLN B 1 114 ? 37.312 -0.571 15.734 1 55.62 114 GLN B CA 1
ATOM 2097 C C . GLN B 1 114 ? 38.094 -1.865 15.852 1 55.62 114 GLN B C 1
ATOM 2099 O O . GLN B 1 114 ? 37.719 -2.898 15.312 1 55.62 114 GLN B O 1
ATOM 2104 N N . VAL B 1 115 ? 39.438 -1.661 15.648 1 50.16 115 VAL B N 1
ATOM 2105 C CA . VAL B 1 115 ? 40.375 -2.76 15.891 1 50.16 115 VAL B CA 1
ATOM 2106 C C . VAL B 1 115 ? 39.844 -3.668 16.984 1 50.16 115 VAL B C 1
ATOM 2108 O O . VAL B 1 115 ? 39.469 -3.197 18.078 1 50.16 115 VAL B O 1
ATOM 2111 N N . PRO B 1 116 ? 39.188 -4.77 16.422 1 48.53 116 PRO B N 1
ATOM 2112 C CA . PRO B 1 116 ? 38.688 -5.625 17.5 1 48.53 116 PRO B CA 1
ATOM 2113 C C . PRO B 1 116 ? 39.562 -5.617 18.734 1 48.53 116 PRO B C 1
ATOM 2115 O O . PRO B 1 116 ? 40.719 -6.043 18.656 1 48.53 116 PRO B O 1
ATOM 2118 N N . GLU B 1 117 ? 39.688 -4.316 19.266 1 41.75 117 GLU B N 1
ATOM 2119 C CA . GLU B 1 117 ? 40.469 -4.766 20.406 1 41.75 117 GLU B CA 1
ATOM 2120 C C . GLU B 1 117 ? 40.062 -6.168 20.844 1 41.75 117 GLU B C 1
ATOM 2122 O O . GLU B 1 117 ? 39.781 -7.031 20.016 1 41.75 117 GLU B O 1
ATOM 2127 N N . SER B 1 118 ? 39.625 -6.25 22.25 1 43.75 118 SER B N 1
ATOM 2128 C CA . SER B 1 118 ? 39.531 -7.547 22.906 1 43.75 118 SER B CA 1
ATOM 2129 C C . SER B 1 118 ? 38.438 -8.406 22.266 1 43.75 118 SER B C 1
ATOM 2131 O O . SER B 1 118 ? 37.5 -7.887 21.641 1 43.75 118 SER B O 1
ATOM 2133 N N . GLY B 1 119 ? 38.625 -9.664 21.797 1 40.12 119 GLY B N 1
ATOM 2134 C CA . GLY B 1 119 ? 37.938 -10.906 21.484 1 40.12 119 GLY B CA 1
ATOM 2135 C C . GLY B 1 119 ? 36.469 -10.875 21.781 1 40.12 119 GLY B C 1
ATOM 2136 O O . GLY B 1 119 ? 35.875 -11.906 22.125 1 40.12 119 GLY B O 1
ATOM 2137 N N . GLU B 1 120 ? 36 -9.516 22.078 1 41.69 120 GLU B N 1
ATOM 2138 C CA . GLU B 1 120 ? 34.688 -9.695 22.641 1 41.69 120 GLU B CA 1
ATOM 2139 C C . GLU B 1 120 ? 33.656 -10.078 21.562 1 41.69 120 GLU B C 1
ATOM 2141 O O . GLU B 1 120 ? 33.656 -9.477 20.484 1 41.69 120 GLU B O 1
ATOM 2146 N N . GLU B 1 121 ? 33.156 -11.25 21.609 1 40.41 121 GLU B N 1
ATOM 2147 C CA . GLU B 1 121 ? 32.125 -11.984 20.875 1 40.41 121 GLU B CA 1
ATOM 2148 C C . GLU B 1 121 ? 30.938 -11.078 20.547 1 40.41 121 GLU B C 1
ATOM 2150 O O . GLU B 1 121 ? 30.234 -10.594 21.438 1 40.41 121 GLU B O 1
ATOM 2155 N N . THR B 1 122 ? 31.141 -10.219 19.641 1 47.5 122 THR B N 1
ATOM 2156 C CA . THR B 1 122 ? 30 -9.461 19.156 1 47.5 122 THR B CA 1
ATOM 2157 C C . THR B 1 122 ? 28.734 -10.32 19.156 1 47.5 122 THR B C 1
ATOM 2159 O O . THR B 1 122 ? 28.766 -11.477 18.75 1 47.5 122 THR B O 1
ATOM 2162 N N . VAL B 1 123 ? 27.875 -9.969 19.875 1 45.25 123 VAL B N 1
ATOM 2163 C CA . VAL B 1 123 ? 26.625 -10.672 20.141 1 45.25 123 VAL B CA 1
ATOM 2164 C C . VAL B 1 123 ? 25.922 -11.016 18.828 1 45.25 123 VAL B C 1
ATOM 2166 O O . VAL B 1 123 ? 25.562 -10.117 18.062 1 45.25 123 VAL B O 1
ATOM 2169 N N . ALA B 1 124 ? 26.141 -12.234 18.094 1 49.5 124 ALA B N 1
ATOM 2170 C CA . ALA B 1 124 ? 25.672 -13.016 16.953 1 49.5 124 ALA B CA 1
ATOM 2171 C C . ALA B 1 124 ? 24.188 -12.812 16.719 1 49.5 124 ALA B C 1
ATOM 2173 O O . ALA B 1 124 ? 23.719 -12.875 15.57 1 49.5 124 ALA B O 1
ATOM 2174 N N . GLY B 1 125 ? 23.406 -12.516 17.688 1 50.72 125 GLY B N 1
ATOM 2175 C CA . GLY B 1 125 ? 21.969 -12.547 17.594 1 50.72 125 GLY B CA 1
ATOM 2176 C C . GLY B 1 125 ? 21.406 -11.414 16.75 1 50.72 125 GLY B C 1
ATOM 2177 O O . GLY B 1 125 ? 20.406 -11.594 16.047 1 50.72 125 GLY B O 1
ATOM 2178 N N . GLY B 1 126 ? 22.062 -10.203 16.812 1 56.03 126 GLY B N 1
ATOM 2179 C CA . GLY B 1 126 ? 21.547 -9.039 16.094 1 56.03 126 GLY B CA 1
ATOM 2180 C C . GLY B 1 126 ? 21.703 -9.164 14.594 1 56.03 126 GLY B C 1
ATOM 2181 O O . GLY B 1 126 ? 20.781 -8.789 13.844 1 56.03 126 GLY B O 1
ATOM 2182 N N . GLU B 1 127 ? 22.781 -10 14.156 1 62.66 127 GLU B N 1
ATOM 2183 C CA . GLU B 1 127 ? 23.078 -10.148 12.734 1 62.66 127 GLU B CA 1
ATOM 2184 C C . GLU B 1 127 ? 22.109 -11.125 12.07 1 62.66 127 GLU B C 1
ATOM 2186 O O . GLU B 1 127 ? 21.672 -10.906 10.938 1 62.66 127 GLU B O 1
ATOM 2191 N N . GLU B 1 128 ? 21.766 -12.18 12.781 1 67.56 128 GLU B N 1
ATOM 2192 C CA . GLU B 1 128 ? 20.859 -13.172 12.219 1 67.56 128 GLU B CA 1
ATOM 2193 C C . GLU B 1 128 ? 19.469 -12.609 12.039 1 67.56 128 GLU B C 1
ATOM 2195 O O . GLU B 1 128 ? 18.812 -12.859 11.023 1 67.56 128 GLU B O 1
ATOM 2200 N N . GLU B 1 129 ? 19.062 -12.023 12.969 1 70.62 129 GLU B N 1
ATOM 2201 C CA . GLU B 1 129 ? 17.734 -11.414 12.898 1 70.62 129 GLU B CA 1
ATOM 2202 C C . GLU B 1 129 ? 17.656 -10.398 11.766 1 70.62 129 GLU B C 1
ATOM 2204 O O . GLU B 1 129 ? 16.641 -10.32 11.07 1 70.62 129 GLU B O 1
ATOM 2209 N N . GLU B 1 130 ? 18.75 -9.672 11.578 1 72.38 130 GLU B N 1
ATOM 2210 C CA . GLU B 1 130 ? 18.797 -8.672 10.516 1 72.38 130 GLU B CA 1
ATOM 2211 C C . GLU B 1 130 ? 18.812 -9.328 9.141 1 72.38 130 GLU B C 1
ATOM 2213 O O . GLU B 1 130 ? 18.188 -8.828 8.203 1 72.38 130 GLU B O 1
ATOM 2218 N N . CYS B 1 131 ? 19.422 -10.594 9.094 1 78 131 CYS B N 1
ATOM 2219 C CA . CYS B 1 131 ? 19.453 -11.344 7.844 1 78 131 CYS B CA 1
ATOM 2220 C C . CYS B 1 131 ? 18.078 -11.867 7.473 1 78 131 CYS B C 1
ATOM 2222 O O . CYS B 1 131 ? 17.672 -11.797 6.312 1 78 131 CYS B O 1
ATOM 2224 N N . ASP B 1 132 ? 17.422 -12.211 8.469 1 84.88 132 ASP B N 1
ATOM 2225 C CA . ASP B 1 132 ? 16.078 -12.734 8.242 1 84.88 132 ASP B CA 1
ATOM 2226 C C . ASP B 1 132 ? 15.117 -11.633 7.805 1 84.88 132 ASP B C 1
ATOM 2228 O O . ASP B 1 132 ? 14.328 -11.82 6.875 1 84.88 132 ASP B O 1
ATOM 2232 N N . ALA B 1 133 ? 15.289 -10.609 8.438 1 83.38 133 ALA B N 1
ATOM 2233 C CA . ALA B 1 133 ? 14.445 -9.461 8.094 1 83.38 133 ALA B CA 1
ATOM 2234 C C . ALA B 1 133 ? 14.703 -9.016 6.656 1 83.38 133 ALA B C 1
ATOM 2236 O O . ALA B 1 133 ? 13.766 -8.688 5.926 1 83.38 133 ALA B O 1
ATOM 2237 N N . MET B 1 134 ? 15.93 -9.031 6.242 1 89.81 134 MET B N 1
ATOM 2238 C CA . MET B 1 134 ? 16.312 -8.625 4.891 1 89.81 134 MET B CA 1
ATOM 2239 C C . MET B 1 134 ? 15.781 -9.609 3.855 1 89.81 134 MET B C 1
ATOM 2241 O O . MET B 1 134 ? 15.336 -9.203 2.779 1 89.81 134 MET B O 1
ATOM 2245 N N . LEU B 1 135 ? 15.859 -10.875 4.199 1 91.19 135 LEU B N 1
ATOM 2246 C CA . LEU B 1 135 ? 15.344 -11.898 3.301 1 91.19 135 LEU B CA 1
ATOM 2247 C C . LEU B 1 135 ? 13.836 -11.742 3.111 1 91.19 135 LEU B C 1
ATOM 2249 O O . LEU B 1 135 ? 13.336 -11.82 1.987 1 91.19 135 LEU B O 1
ATOM 2253 N N . ARG B 1 136 ? 13.195 -11.523 4.23 1 91.94 136 ARG B N 1
ATOM 2254 C CA . ARG B 1 136 ? 11.75 -11.352 4.172 1 91.94 136 ARG B CA 1
ATOM 2255 C C . ARG B 1 136 ? 11.383 -10.125 3.346 1 91.94 136 ARG B C 1
ATOM 2257 O O . ARG B 1 136 ? 10.438 -10.164 2.557 1 91.94 136 ARG B O 1
ATOM 2264 N N . LEU B 1 137 ? 12.047 -9.164 3.512 1 93.56 137 LEU B N 1
ATOM 2265 C CA . LEU B 1 137 ? 11.828 -7.93 2.762 1 93.56 137 LEU B CA 1
ATOM 2266 C C . LEU B 1 137 ? 12.055 -8.156 1.27 1 93.56 137 LEU B C 1
ATOM 2268 O O . LEU B 1 137 ? 11.273 -7.68 0.441 1 93.56 137 LEU B O 1
ATOM 2272 N N . SER B 1 138 ? 13.172 -8.844 0.92 1 94.5 138 SER B N 1
ATOM 2273 C CA . SER B 1 138 ? 13.469 -9.156 -0.475 1 94.5 138 SER B CA 1
ATOM 2274 C C . SER B 1 138 ? 12.344 -9.977 -1.108 1 94.5 138 SER B C 1
ATOM 2276 O O . SER B 1 138 ? 11.984 -9.75 -2.264 1 94.5 138 SER B O 1
ATOM 2278 N N . ARG B 1 139 ? 11.812 -10.93 -0.374 1 94.44 139 ARG B N 1
ATOM 2279 C CA . ARG B 1 139 ? 10.711 -11.75 -0.865 1 94.44 139 ARG B CA 1
ATOM 2280 C C . ARG B 1 139 ? 9.461 -10.914 -1.103 1 94.44 139 ARG B C 1
ATOM 2282 O O . ARG B 1 139 ? 8.766 -11.102 -2.102 1 94.44 139 ARG B O 1
ATOM 2289 N N . ARG B 1 140 ? 9.188 -9.977 -0.158 1 95.81 140 ARG B N 1
ATOM 2290 C CA . ARG B 1 140 ? 8.047 -9.078 -0.311 1 95.81 140 ARG B CA 1
ATOM 2291 C C . ARG B 1 140 ? 8.195 -8.219 -1.562 1 95.81 140 ARG B C 1
ATOM 2293 O O . ARG B 1 140 ? 7.254 -8.086 -2.346 1 95.81 140 ARG B O 1
ATOM 2300 N N . ILE B 1 141 ? 9.359 -7.672 -1.805 1 96.81 141 ILE B N 1
ATOM 2301 C CA . ILE B 1 141 ? 9.641 -6.828 -2.961 1 96.81 141 ILE B CA 1
ATOM 2302 C C . ILE B 1 141 ? 9.461 -7.633 -4.246 1 96.81 141 ILE B C 1
ATOM 2304 O O . ILE B 1 141 ? 8.828 -7.168 -5.195 1 96.81 141 ILE B O 1
ATOM 2308 N N . ALA B 1 142 ? 10.016 -8.891 -4.219 1 96.06 142 ALA B N 1
ATOM 2309 C CA . ALA B 1 142 ? 9.891 -9.758 -5.387 1 96.06 142 ALA B CA 1
ATOM 2310 C C . ALA B 1 142 ? 8.43 -10.078 -5.676 1 96.06 142 ALA B C 1
ATOM 2312 O O . ALA B 1 142 ? 8.008 -10.102 -6.832 1 96.06 142 ALA B O 1
ATOM 2313 N N . PHE B 1 143 ? 7.637 -10.352 -4.688 1 97.69 143 PHE B N 1
ATOM 2314 C CA . PHE B 1 143 ? 6.223 -10.695 -4.805 1 97.69 143 PHE B CA 1
ATOM 2315 C C . PHE B 1 143 ? 5.438 -9.539 -5.414 1 97.69 143 PHE B C 1
ATOM 2317 O O . PHE B 1 143 ? 4.711 -9.727 -6.395 1 97.69 143 PHE B O 1
ATOM 2324 N N . ILE B 1 144 ? 5.613 -8.312 -4.832 1 98.12 144 ILE B N 1
ATOM 2325 C CA . ILE B 1 144 ? 4.879 -7.133 -5.281 1 98.12 144 ILE B CA 1
ATOM 2326 C C . ILE B 1 144 ? 5.277 -6.793 -6.715 1 98.12 144 ILE B C 1
ATOM 2328 O O . ILE B 1 144 ? 4.426 -6.477 -7.547 1 98.12 144 ILE B O 1
ATOM 2332 N N . THR B 1 145 ? 6.594 -6.914 -7.062 1 97.38 145 THR B N 1
ATOM 2333 C CA . THR B 1 145 ? 7.094 -6.648 -8.406 1 97.38 145 THR B CA 1
ATOM 2334 C C . THR B 1 145 ? 6.441 -7.586 -9.422 1 97.38 145 THR B C 1
ATOM 2336 O O . THR B 1 145 ? 5.984 -7.145 -10.477 1 97.38 145 THR B O 1
ATOM 2339 N N . ARG B 1 146 ? 6.391 -8.859 -9.062 1 96.88 146 ARG B N 1
ATOM 2340 C CA . ARG B 1 146 ? 5.781 -9.859 -9.938 1 96.88 146 ARG B CA 1
ATOM 2341 C C . ARG B 1 146 ? 4.293 -9.586 -10.125 1 96.88 146 ARG B C 1
ATOM 2343 O O . ARG B 1 146 ? 3.773 -9.711 -11.234 1 96.88 146 ARG B O 1
ATOM 2350 N N . ALA B 1 147 ? 3.594 -9.273 -9.055 1 97.88 147 ALA B N 1
ATOM 2351 C CA . ALA B 1 147 ? 2.168 -8.961 -9.133 1 97.88 147 ALA B CA 1
ATOM 2352 C C . ALA B 1 147 ? 1.9 -7.82 -10.102 1 97.88 147 ALA B C 1
ATOM 2354 O O . ALA B 1 147 ? 0.997 -7.906 -10.938 1 97.88 147 ALA B O 1
ATOM 2355 N N . ILE B 1 148 ? 2.738 -6.777 -10.023 1 97.94 148 ILE B N 1
ATOM 2356 C CA . ILE B 1 148 ? 2.58 -5.613 -10.891 1 97.94 148 ILE B CA 1
ATOM 2357 C C . ILE B 1 148 ? 2.789 -6.027 -12.344 1 97.94 148 ILE B C 1
ATOM 2359 O O . ILE B 1 148 ? 2.002 -5.66 -13.219 1 97.94 148 ILE B O 1
ATOM 2363 N N . ARG B 1 149 ? 3.789 -6.785 -12.633 1 96.25 149 ARG B N 1
ATOM 2364 C CA . ARG B 1 149 ? 4.078 -7.262 -13.977 1 96.25 149 ARG B CA 1
ATOM 2365 C C . ARG B 1 149 ? 2.922 -8.086 -14.531 1 96.25 149 ARG B C 1
ATOM 2367 O O . ARG B 1 149 ? 2.551 -7.945 -15.695 1 96.25 149 ARG B O 1
ATOM 2374 N N . LEU B 1 150 ? 2.381 -8.992 -13.703 1 95.88 150 LEU B N 1
ATOM 2375 C CA . LEU B 1 150 ? 1.28 -9.844 -14.133 1 95.88 150 LEU B CA 1
ATOM 2376 C C . LEU B 1 150 ? 0.025 -9.023 -14.406 1 95.88 150 LEU B C 1
ATOM 2378 O O . LEU B 1 150 ? -0.698 -9.281 -15.367 1 95.88 150 LEU B O 1
ATOM 2382 N N . ILE B 1 151 ? -0.199 -7.984 -13.508 1 96.88 151 ILE B N 1
ATOM 2383 C CA . ILE B 1 151 ? -1.354 -7.113 -13.688 1 96.88 151 ILE B CA 1
ATOM 2384 C C . ILE B 1 151 ? -1.211 -6.336 -14.992 1 96.88 151 ILE B C 1
ATOM 2386 O O . ILE B 1 151 ? -2.201 -6.082 -15.688 1 96.88 151 ILE B O 1
ATOM 2390 N N . ASP B 1 152 ? -0.001 -6.039 -15.367 1 94.62 152 ASP B N 1
ATOM 2391 C CA . ASP B 1 152 ? 0.286 -5.316 -16.594 1 94.62 152 ASP B CA 1
ATOM 2392 C C . ASP B 1 152 ? 0.322 -6.266 -17.797 1 94.62 152 ASP B C 1
ATOM 2394 O O . ASP B 1 152 ? 0.596 -5.848 -18.922 1 94.62 152 ASP B O 1
ATOM 2398 N N . LEU B 1 153 ? 0.102 -7.508 -17.609 1 89.38 153 LEU B N 1
ATOM 2399 C CA . LEU B 1 153 ? 0.056 -8.562 -18.609 1 89.38 153 LEU B CA 1
ATOM 2400 C C . LEU B 1 153 ? 1.432 -8.789 -19.234 1 89.38 153 LEU B C 1
ATOM 2402 O O . LEU B 1 153 ? 1.549 -8.969 -20.453 1 89.38 153 LEU B O 1
ATOM 2406 N N . GLU B 1 154 ? 2.375 -8.602 -18.422 1 79.62 154 GLU B N 1
ATOM 2407 C CA . GLU B 1 154 ? 3.746 -8.914 -18.812 1 79.62 154 GLU B CA 1
ATOM 2408 C C . GLU B 1 154 ? 4.148 -10.305 -18.344 1 79.62 154 GLU B C 1
ATOM 2410 O O . GLU B 1 154 ? 3.65 -10.789 -17.328 1 79.62 154 GLU B O 1
#

pLDDT: mean 84.55, std 17.61, range [22.06, 98.19]

Organism: NCBI:txid797122

Foldseek 3Di:
DPPPPPDQDPVRVVVLVVLLVVLLVCLLVADDDPDPVVLVVLLVQVVVVHHDPPQDPSHNSLSVNLNSLLVQCLPPVCVVVSLVVLVVVLVVLVVVLVVLVVVVVVVVVVVVVPPPPDPPDDDVVVVVVSVSVNSSSVSSNVSSVVSSCVSVVD/DPPPPPDDDPVSVVVLVVLLVVLLVCLLVADDDPDPVVLVVLLVQVVVVHHDPPQDPRHNSLSVNLNSLLVQCQPPVCVVVSLVVLVVVLVVLVVVLVVLVVVVVVVVVVVVVPPPPDPPPPPVPVVVVSVSVNSSSVSSNVSSVVSNCVSVVD

Nearest PDB structures (foldseek):
  6h2d-assembly1_R  TM=2.196E-01  e=1.374E+00  Aeromonas hydrophila subsp. hydrophila AL09-71
  6h2d-assembly1_R  TM=2.123E-01  e=1.268E+00  Aeromonas hydrophila subsp. hydrophila AL09-71
  5nnv-assembly4_D  TM=2.220E-01  e=4.915E+00  Bacillus subtilis subsp. subtilis str. 168

Solvent-accessible surface area (backbone atoms only — not comparable to full-atom values): 16974 Å² total; per-residue (Å²): 126,82,75,78,72,69,78,70,48,71,68,56,46,48,52,51,50,50,52,31,52,51,31,62,73,47,30,35,72,34,43,71,69,88,45,68,70,55,45,52,50,41,41,52,20,59,75,69,74,43,86,53,88,88,62,48,73,38,39,50,52,33,32,52,34,48,47,50,43,31,58,52,24,60,36,75,93,33,23,65,60,45,50,51,49,50,52,51,51,46,54,52,52,52,49,51,51,52,52,52,51,53,51,53,52,51,52,52,54,47,54,68,63,49,68,78,68,77,86,68,76,69,77,64,65,65,56,54,55,48,50,51,52,50,52,25,49,50,32,31,47,53,46,52,53,48,40,52,37,48,44,69,72,96,125,86,74,79,73,70,78,70,49,71,68,56,44,47,52,50,50,51,52,31,51,51,32,61,71,46,28,36,72,36,44,71,69,89,46,65,71,56,45,53,50,42,42,52,20,59,76,69,74,44,86,55,87,88,62,49,72,38,38,50,52,33,34,52,33,48,48,51,44,30,56,54,25,60,32,78,93,34,23,63,60,45,50,52,50,50,52,51,51,45,52,51,53,52,50,51,50,52,53,51,52,52,48,51,51,51,52,52,51,47,52,66,63,43,60,74,60,79,88,67,73,68,73,64,66,65,58,51,55,52,50,50,52,50,52,25,49,52,32,31,49,52,48,53,53,49,42,50,37,49,46,68,72,95